Protein AF-A0AAD5XJ90-F1 (afdb_monomer)

InterPro domains:
  IPR027417 P-loop containing nucleoside triphosphate hydrolase [G3DSA:3.40.50.300] (283-322)

pLDDT: mean 71.37, std 21.72, range [28.42, 98.56]

Solvent-accessible surface area (backbone atoms only — not comparable to full-atom values): 21546 Å² total; per-residue (Å²): 134,90,78,70,62,82,72,56,65,51,69,42,54,15,73,78,34,73,75,35,56,36,47,68,50,74,92,44,50,52,51,60,57,91,42,40,44,46,95,57,35,39,89,88,40,81,75,21,38,39,21,50,46,72,76,46,74,65,41,49,54,31,47,75,68,74,39,89,56,82,65,41,25,78,32,25,62,34,71,57,61,73,78,52,89,68,83,79,78,79,90,78,78,90,72,82,68,66,71,68,49,52,40,68,60,80,67,55,88,63,73,41,70,51,58,88,64,39,51,29,60,80,80,57,96,66,71,48,70,44,54,65,60,54,51,50,54,51,52,52,52,53,51,50,51,53,52,52,51,55,52,52,54,54,54,55,53,54,56,53,57,60,56,62,66,74,74,64,82,90,76,90,77,96,73,70,78,70,65,62,65,69,59,70,76,77,70,80,76,76,83,82,80,81,80,82,79,76,88,76,80,81,81,82,83,81,88,78,91,76,92,79,83,88,84,89,77,88,80,88,81,84,86,85,81,93,76,89,79,89,82,78,84,87,79,88,74,88,84,80,91,82,85,82,84,86,77,94,74,88,90,78,57,73,75,62,50,55,58,54,51,50,51,51,51,52,49,51,51,49,61,75,50,73,75,56,91,81,78,73,66,65,49,76,43,75,62,38,61,41,69,47,96,87,68,49,68,63,38,70,68,43,64,53,72,49,55,54,101,55,93,81,84,83,84,75,64,94,88,65,60,83,120

Foldseek 3Di:
DDDPCVVQFDQQQFQQDSRWTWAADPPQPLDDDQQWDFPQRDPVDNNLGQTHTDDDPVCVVCVVVVHADDGRGNRHTGGDDQLPVDPDDPDDDDPPPDQWFWDDAGRHPDTDGDPPQWTDGRNDNDIRHCPVVVVVVVVVVVVVVVVVVVVVVVVVVVVVVVVVVVPDDDDDDPDPPVVVVVVVVPPPDDDDDDDPDDPDDDDDDDDDDDDDDDDDDDDDDDDDDDDDDDDDDDDDDDDDDDDDDDDDDDDDCPVVVVVVVVVVVVVVVCVVVVNPPDDWDKDWDAQDWDADPVRDILDGGDGDIDGGPDDDDDDDDPSSPSD

Sequence (323 aa):
MSYDYSQILVAGNCYVSSYAIGIPIPDYGYDCALNFYCPNSTSSVVKSLPQLCSPTADCVADRLKSQLCSPQGPYEPELFDLSSTSYARLDFTVQTANPNTYESPTGRNAPISCPALSTCPAQTEVPVNFGGIVICAIVDVILAIIYIATRRLSAARRTEVNNLQLSSPSSTIPIISTILKTVSSAFKRKPIGVDVGDCETGKSNTKGGGTIEALQKSRNPSILPESVLGLTNLKLRKSSTFAVQGNNNKDMAERVNSETQLAGFMSGFRTALDGKEDVFVNFLFEDLGLQLKDGKHILKGVNGEIKSKKLTAIMGPSGCGSM

Organism: NCBI:txid109957

Secondary structure (DSSP, 8-state):
----GGGT--BT-STT-TT-B-EE-GGGTTSPPTTEE-TT--TT-GGGS-EEPPPPHHHHHHHHTTPPPPPSSTTSPEE--TTSS-----SS------TTSEE--TT-SSPEEPPTTEE--TT-SS-EE-HHHHHHHHHHHHHHHHHHHHHHHHHHHHHHHHHHTS---------GGGTHHHHTTS--PPP--------------------------------------------PPP----PPPP----SS-HHHHHHHHHHHHHHHHHHHTTT-S-----EEEEEEEEE-TTS-EEEEEEEEEE-TT--------TTSS--

Radius of gyration: 37.52 Å; Cα contacts (8 Å, |Δi|>4): 258; chains: 1; bounding box: 80×75×110 Å

Structure (mmCIF, N/CA/C/O backbone):
data_AF-A0AAD5XJ90-F1
#
_entry.id   AF-A0AAD5XJ90-F1
#
loop_
_atom_site.group_PDB
_atom_site.id
_atom_site.type_symbol
_atom_site.label_atom_id
_atom_site.label_alt_id
_atom_site.label_comp_id
_atom_site.label_asym_id
_atom_site.label_entity_id
_atom_site.label_seq_id
_atom_site.pdbx_PDB_ins_code
_atom_site.Cartn_x
_atom_site.Cartn_y
_atom_site.Cartn_z
_atom_site.occupancy
_atom_site.B_iso_or_equiv
_atom_site.auth_seq_id
_atom_site.auth_comp_id
_atom_site.auth_asym_id
_atom_site.auth_atom_id
_atom_site.pdbx_PDB_model_num
ATOM 1 N N . MET A 1 1 ? 6.807 16.776 -31.799 1.00 54.38 1 MET A N 1
ATOM 2 C CA . MET A 1 1 ? 8.196 16.553 -32.250 1.00 54.38 1 MET A CA 1
ATOM 3 C C . MET A 1 1 ? 8.302 15.086 -32.630 1.00 54.38 1 MET A C 1
ATOM 5 O O . MET A 1 1 ? 7.859 14.262 -31.844 1.00 54.38 1 MET A O 1
ATOM 9 N N . SER A 1 2 ? 8.747 14.761 -33.846 1.00 61.31 2 SER A N 1
ATOM 10 C CA . SER A 1 2 ? 8.957 13.365 -34.257 1.00 61.31 2 SER A CA 1
ATOM 11 C C . SER A 1 2 ? 10.349 12.954 -33.796 1.00 61.31 2 SER A C 1
ATOM 13 O O . SER A 1 2 ? 11.323 13.566 -34.227 1.00 61.31 2 SER A O 1
ATOM 15 N N . TYR A 1 3 ? 10.443 11.978 -32.898 1.00 63.94 3 TYR A N 1
ATOM 16 C CA . TYR A 1 3 ? 11.722 11.471 -32.407 1.00 63.94 3 TYR A CA 1
ATOM 17 C C . TYR A 1 3 ? 12.264 10.416 -33.378 1.00 63.94 3 TYR A C 1
ATOM 19 O O . TYR A 1 3 ? 11.519 9.551 -33.837 1.00 63.94 3 TYR A O 1
ATOM 27 N N . ASP A 1 4 ? 13.554 10.487 -33.705 1.00 71.44 4 ASP A N 1
ATOM 28 C CA . ASP A 1 4 ? 14.241 9.435 -34.455 1.00 71.44 4 ASP A CA 1
ATOM 29 C C . ASP A 1 4 ? 14.651 8.313 -33.492 1.00 71.44 4 ASP A C 1
ATOM 31 O O . ASP A 1 4 ? 15.687 8.371 -32.827 1.00 71.44 4 ASP A O 1
ATOM 35 N N . TYR A 1 5 ? 13.800 7.290 -33.394 1.00 66.62 5 TYR A N 1
ATOM 36 C CA . TYR A 1 5 ? 13.988 6.158 -32.483 1.00 66.62 5 TYR A CA 1
ATOM 37 C C . TYR A 1 5 ? 15.258 5.342 -32.764 1.00 66.62 5 TYR A C 1
ATOM 39 O O . TYR A 1 5 ? 15.732 4.633 -31.875 1.00 66.62 5 TYR A O 1
ATOM 47 N N . SER A 1 6 ? 15.848 5.463 -33.959 1.00 65.12 6 SER A N 1
ATOM 48 C CA . SER A 1 6 ? 17.078 4.743 -34.307 1.00 65.12 6 SER A CA 1
ATOM 49 C C . SER A 1 6 ? 18.304 5.231 -33.525 1.00 65.12 6 SER A C 1
ATOM 51 O O . SER A 1 6 ? 19.237 4.464 -33.301 1.00 65.12 6 SER A O 1
ATOM 53 N N . GLN A 1 7 ? 18.281 6.476 -33.038 1.00 61.03 7 GLN A N 1
ATOM 54 C CA . GLN A 1 7 ? 19.355 7.047 -32.217 1.00 61.03 7 GLN A CA 1
ATOM 55 C C . GLN A 1 7 ? 19.186 6.773 -30.715 1.00 61.03 7 GLN A C 1
ATOM 57 O O . GLN A 1 7 ? 20.118 7.006 -29.941 1.00 61.03 7 GLN A O 1
ATOM 62 N N . ILE A 1 8 ? 18.006 6.294 -30.305 1.00 59.62 8 ILE A N 1
ATOM 63 C CA . ILE A 1 8 ? 17.615 6.106 -28.900 1.00 59.62 8 ILE A CA 1
ATOM 64 C C . ILE A 1 8 ? 17.880 4.662 -28.445 1.00 59.62 8 ILE A C 1
ATOM 66 O O . ILE A 1 8 ? 18.255 4.435 -27.298 1.00 59.62 8 ILE A O 1
ATOM 70 N N . LEU A 1 9 ? 17.772 3.685 -29.350 1.00 61.44 9 LEU A N 1
ATOM 71 C CA . LEU A 1 9 ? 18.059 2.273 -29.072 1.00 61.44 9 LEU A CA 1
ATOM 72 C C . LEU A 1 9 ? 19.571 1.997 -29.119 1.00 61.44 9 LEU A C 1
ATOM 74 O O . LEU A 1 9 ? 20.082 1.356 -30.037 1.00 61.44 9 LEU A O 1
ATOM 78 N N . VAL A 1 10 ? 20.307 2.502 -28.129 1.00 64.81 10 VAL A N 1
ATOM 79 C CA . VAL A 1 10 ? 21.737 2.210 -27.974 1.00 64.81 10 VAL A CA 1
ATOM 80 C C . VAL A 1 10 ? 21.895 0.957 -27.112 1.00 64.81 10 VAL A C 1
ATOM 82 O O . VAL A 1 10 ? 21.515 0.938 -25.942 1.00 64.81 10 VAL A O 1
ATOM 85 N N . ALA A 1 11 ? 22.452 -0.105 -27.695 1.00 66.12 11 ALA A N 1
ATOM 86 C CA . ALA A 1 11 ? 22.817 -1.306 -26.950 1.00 66.12 11 ALA A CA 1
ATOM 87 C C . ALA A 1 11 ? 23.881 -0.985 -25.882 1.00 66.12 11 ALA A C 1
ATOM 89 O O . ALA A 1 11 ? 24.818 -0.235 -26.155 1.00 66.12 11 ALA A O 1
ATOM 90 N N . GLY A 1 12 ? 23.741 -1.568 -24.686 1.00 73.50 12 GLY A N 1
ATOM 91 C CA . GLY A 1 12 ? 24.746 -1.477 -23.618 1.00 73.50 12 GLY A CA 1
ATOM 92 C C . GLY A 1 12 ? 24.487 -0.420 -22.544 1.00 73.50 12 GLY A C 1
ATOM 93 O O . GLY A 1 12 ? 25.347 -0.195 -21.698 1.00 73.50 12 GLY A O 1
ATOM 94 N N . ASN A 1 13 ? 23.306 0.198 -22.525 1.00 83.50 13 ASN A N 1
ATOM 95 C CA . ASN A 1 13 ? 22.941 1.174 -21.495 1.00 83.50 13 ASN A CA 1
ATOM 96 C C . ASN A 1 13 ? 22.325 0.541 -20.231 1.00 83.50 13 ASN A C 1
ATOM 98 O O . ASN A 1 13 ? 21.825 1.272 -19.385 1.00 83.50 13 ASN A O 1
ATOM 102 N N . CYS A 1 14 ? 22.321 -0.784 -20.085 1.00 90.88 14 CYS A N 1
ATOM 103 C CA . CYS A 1 14 ? 21.832 -1.468 -18.886 1.00 90.88 14 CYS A CA 1
ATOM 104 C C . CYS A 1 14 ? 22.953 -2.313 -18.270 1.00 90.88 14 CYS A C 1
ATOM 106 O O . CYS A 1 14 ? 23.697 -2.981 -18.982 1.00 90.88 14 CYS A O 1
ATOM 108 N N . TYR A 1 15 ? 23.059 -2.321 -16.943 1.00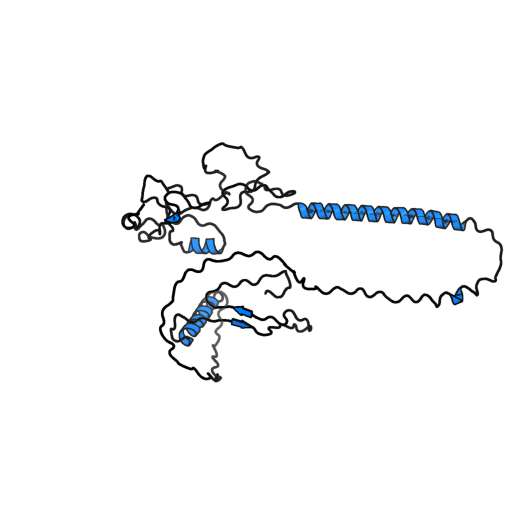 90.50 15 TYR A N 1
ATOM 109 C CA . TYR A 1 15 ? 24.123 -3.006 -16.203 1.00 90.50 15 TYR A CA 1
ATOM 110 C C . TYR A 1 15 ? 24.000 -4.534 -16.228 1.00 90.50 15 TYR A C 1
ATOM 112 O O . TYR A 1 15 ? 24.992 -5.228 -16.028 1.00 90.50 15 TYR A O 1
ATOM 120 N N . VAL A 1 16 ? 22.805 -5.068 -16.501 1.00 88.50 16 VAL A N 1
ATOM 121 C CA . VAL A 1 16 ? 22.535 -6.519 -16.481 1.00 88.50 16 VAL A CA 1
ATOM 122 C C . VAL A 1 16 ? 23.337 -7.273 -17.543 1.00 88.50 16 VAL A C 1
ATOM 124 O O . VAL A 1 16 ? 23.760 -8.405 -17.327 1.00 88.50 16 VAL A O 1
ATOM 127 N N . SER A 1 17 ? 23.539 -6.660 -18.710 1.00 87.38 17 SER A N 1
ATOM 128 C CA . SER A 1 17 ? 24.312 -7.240 -19.805 1.00 87.38 17 SER A CA 1
ATOM 129 C C . SER A 1 17 ? 24.734 -6.151 -20.781 1.00 87.38 17 SER A C 1
ATOM 131 O O . SER A 1 17 ? 23.953 -5.253 -21.083 1.00 87.38 17 SER A O 1
ATOM 133 N N . SER A 1 18 ? 25.920 -6.287 -21.376 1.00 80.69 18 SER A N 1
ATOM 134 C CA . SER A 1 18 ? 26.401 -5.396 -22.443 1.00 80.69 18 SER A CA 1
ATOM 135 C C . SER A 1 18 ? 25.493 -5.364 -23.680 1.00 80.69 18 SER A C 1
ATOM 137 O O . SER A 1 18 ? 25.601 -4.449 -24.490 1.00 80.69 18 SER A O 1
ATOM 139 N N . TYR A 1 19 ? 24.597 -6.344 -23.831 1.00 85.44 19 TYR A N 1
ATOM 140 C CA . TYR A 1 19 ? 23.627 -6.417 -24.929 1.00 85.44 19 TYR A CA 1
ATOM 141 C C . TYR A 1 19 ? 22.202 -6.057 -24.507 1.00 85.44 19 TYR A C 1
ATOM 143 O O . TYR A 1 19 ? 21.306 -6.034 -25.349 1.00 85.44 19 TYR A O 1
ATOM 151 N N . ALA A 1 20 ? 21.969 -5.791 -23.220 1.00 86.44 20 ALA A N 1
ATOM 152 C CA . ALA A 1 20 ? 20.663 -5.353 -22.767 1.00 86.44 20 ALA A CA 1
ATOM 153 C C . ALA A 1 20 ? 20.388 -3.938 -23.299 1.00 86.44 20 ALA A C 1
ATOM 155 O O . ALA A 1 20 ? 21.232 -3.039 -23.224 1.00 86.44 20 ALA A O 1
ATOM 156 N N . ILE A 1 21 ? 19.198 -3.769 -23.872 1.00 88.50 21 ILE A N 1
ATOM 157 C CA . ILE A 1 21 ? 18.724 -2.509 -24.440 1.00 88.50 21 ILE A CA 1
ATOM 158 C C . ILE A 1 21 ? 17.703 -1.933 -23.462 1.00 88.50 21 ILE A C 1
ATOM 160 O O . ILE A 1 21 ? 16.751 -2.618 -23.085 1.00 88.50 21 ILE A O 1
ATOM 164 N N . GLY A 1 22 ? 17.919 -0.687 -23.043 1.00 88.50 22 GLY A N 1
ATOM 165 C CA . GLY A 1 22 ? 16.941 0.057 -22.259 1.00 88.50 22 GLY A CA 1
ATOM 166 C C . GLY A 1 22 ? 15.766 0.471 -23.140 1.00 88.50 22 GLY A C 1
ATOM 167 O O . GLY A 1 22 ? 15.958 0.921 -24.270 1.00 88.50 22 GLY A O 1
ATOM 168 N N . ILE A 1 23 ? 14.546 0.316 -22.635 1.00 90.12 23 ILE A N 1
ATOM 169 C CA . ILE A 1 23 ? 13.336 0.756 -23.332 1.00 90.12 23 ILE A CA 1
ATOM 170 C C . ILE A 1 23 ? 13.074 2.209 -22.921 1.00 90.12 23 ILE A C 1
ATOM 172 O O . ILE A 1 23 ? 12.777 2.437 -21.748 1.00 90.12 23 ILE A O 1
ATOM 176 N N . PRO A 1 24 ? 13.185 3.200 -23.823 1.00 88.31 24 PRO A N 1
ATOM 177 C CA . PRO A 1 24 ? 12.919 4.592 -23.471 1.00 88.31 24 PRO A CA 1
ATOM 178 C C . PRO A 1 24 ? 11.457 4.771 -23.045 1.00 88.31 24 PRO A C 1
ATOM 180 O O . PRO A 1 24 ? 10.567 4.123 -23.596 1.00 88.31 24 PRO A O 1
ATOM 183 N N . ILE A 1 25 ? 11.206 5.673 -22.096 1.00 88.00 25 ILE A N 1
ATOM 184 C CA . ILE A 1 25 ? 9.866 6.038 -21.620 1.00 88.00 25 ILE A CA 1
ATOM 185 C C . ILE A 1 25 ? 9.474 7.361 -22.304 1.00 88.00 25 ILE A C 1
ATOM 187 O O . ILE A 1 25 ? 9.845 8.432 -21.825 1.00 88.00 25 ILE A O 1
ATOM 191 N N . PRO A 1 26 ? 8.768 7.331 -23.451 1.00 78.56 26 PRO A N 1
ATOM 192 C CA . PRO A 1 26 ? 8.590 8.516 -24.293 1.00 78.56 26 PRO A CA 1
ATOM 193 C C . PRO A 1 26 ? 7.627 9.555 -23.704 1.00 78.56 26 PRO A C 1
ATOM 195 O O . PRO A 1 26 ? 7.679 10.718 -24.098 1.00 78.56 26 PRO A O 1
ATOM 198 N N . ASP A 1 27 ? 6.758 9.151 -22.776 1.00 81.00 27 ASP A N 1
ATOM 199 C CA . ASP A 1 27 ? 5.616 9.960 -22.332 1.00 81.00 27 ASP A CA 1
ATOM 200 C C . ASP A 1 27 ? 6.014 11.218 -21.544 1.00 81.00 27 ASP A C 1
ATOM 202 O O . ASP A 1 27 ? 5.240 12.172 -21.486 1.00 81.00 27 ASP A O 1
ATOM 206 N N . TYR A 1 28 ? 7.223 11.247 -20.977 1.00 75.88 28 TYR A N 1
ATOM 207 C CA . TYR A 1 28 ? 7.693 12.335 -20.110 1.00 75.88 28 TYR A CA 1
ATOM 208 C C . TYR A 1 28 ? 8.796 13.195 -20.746 1.00 75.88 28 TYR A C 1
ATOM 210 O O . TYR A 1 28 ? 9.258 14.166 -20.151 1.00 75.88 28 TYR A O 1
ATOM 218 N N . GLY A 1 29 ? 9.207 12.889 -21.982 1.00 83.75 29 GLY A N 1
ATOM 219 C CA . GLY A 1 29 ? 10.328 13.578 -22.618 1.00 83.75 29 GLY A CA 1
ATOM 220 C C . GLY A 1 29 ? 11.612 13.444 -21.791 1.00 83.75 29 GLY A C 1
ATOM 221 O O . GLY A 1 29 ? 11.998 12.338 -21.427 1.00 83.75 29 GLY A O 1
ATOM 222 N N . TYR A 1 30 ? 12.282 14.566 -21.517 1.00 80.38 30 TYR A N 1
ATOM 223 C CA . TYR A 1 30 ? 13.490 14.604 -20.676 1.00 80.38 30 TYR A CA 1
ATOM 224 C C . TYR A 1 30 ? 13.189 14.767 -19.184 1.00 80.38 30 TYR A C 1
ATOM 226 O O . TYR A 1 30 ? 14.102 14.640 -18.365 1.00 80.38 30 TYR A O 1
ATOM 234 N N . ASP A 1 31 ? 11.932 15.042 -18.840 1.00 83.81 31 ASP A N 1
ATOM 235 C CA . ASP A 1 31 ? 11.498 15.142 -17.459 1.00 83.81 31 ASP A CA 1
ATOM 236 C C . ASP A 1 31 ? 11.241 13.736 -16.910 1.00 83.81 31 ASP A C 1
ATOM 238 O O . ASP A 1 31 ? 10.840 12.813 -17.624 1.00 83.81 31 ASP A O 1
ATOM 242 N N . CYS A 1 32 ? 11.486 13.548 -15.619 1.00 84.50 32 CYS A N 1
ATOM 243 C CA . CYS A 1 32 ? 11.144 12.295 -14.965 1.00 84.50 32 CYS A CA 1
ATOM 244 C C . CYS A 1 32 ? 9.638 12.177 -14.786 1.00 84.50 32 CYS A C 1
ATOM 246 O O . CYS A 1 32 ? 8.939 13.162 -14.531 1.00 84.50 32 CYS A O 1
ATOM 248 N N . ALA A 1 33 ? 9.151 10.938 -14.829 1.00 85.69 33 ALA A N 1
ATOM 249 C CA . ALA A 1 33 ? 7.815 10.634 -14.353 1.00 85.69 33 ALA A CA 1
ATOM 250 C C . ALA A 1 33 ? 7.629 11.164 -12.922 1.00 85.69 33 ALA A C 1
ATOM 252 O O . ALA A 1 33 ? 8.560 11.170 -12.110 1.00 85.69 33 ALA A O 1
ATOM 253 N N . LEU A 1 34 ? 6.409 11.599 -12.607 1.00 78.31 34 LEU A N 1
ATOM 254 C CA . LEU A 1 34 ? 6.088 12.116 -11.283 1.00 78.31 34 LEU A CA 1
ATOM 255 C C . LEU A 1 34 ? 6.479 11.086 -10.211 1.00 78.31 34 LEU A C 1
ATOM 257 O O . LEU A 1 34 ? 6.077 9.926 -10.294 1.00 78.31 34 LEU A O 1
ATOM 261 N N . ASN A 1 35 ? 7.223 11.539 -9.198 1.00 79.62 35 ASN A N 1
ATOM 262 C CA . ASN A 1 35 ? 7.755 10.742 -8.082 1.00 79.62 35 ASN A CA 1
ATOM 263 C C . ASN A 1 35 ? 8.959 9.838 -8.392 1.00 79.62 35 ASN A C 1
ATOM 265 O O . ASN A 1 35 ? 9.355 9.045 -7.537 1.00 79.62 35 ASN A O 1
ATOM 269 N N . PHE A 1 36 ? 9.563 9.986 -9.566 1.00 85.69 36 PHE A N 1
ATOM 270 C CA . PHE A 1 36 ? 10.841 9.369 -9.885 1.00 85.69 36 PHE A CA 1
ATOM 271 C C . PHE A 1 36 ? 11.951 10.415 -9.951 1.00 85.69 36 PHE A C 1
ATOM 273 O O . PHE A 1 36 ? 11.724 11.575 -10.300 1.00 85.69 36 PHE A O 1
ATOM 280 N N . TYR A 1 37 ? 13.162 9.980 -9.630 1.00 86.69 37 TYR A N 1
ATOM 281 C CA . TYR A 1 37 ? 14.387 10.752 -9.721 1.00 86.69 37 TYR A CA 1
ATOM 282 C C . TYR A 1 37 ? 15.255 10.190 -10.850 1.00 86.69 37 TYR A C 1
ATOM 284 O O . TYR A 1 37 ? 15.577 9.006 -10.856 1.00 86.69 37 TYR A O 1
ATOM 292 N N . CYS A 1 38 ? 15.642 11.025 -11.814 1.00 90.81 38 CYS A N 1
ATOM 293 C CA . CYS A 1 38 ? 16.552 10.636 -12.896 1.00 90.81 38 CYS A CA 1
ATOM 294 C C . CYS A 1 38 ? 17.748 11.593 -12.875 1.00 90.81 38 CYS A C 1
ATOM 296 O O . CYS A 1 38 ? 17.701 12.650 -13.507 1.00 90.81 38 CYS A O 1
ATOM 298 N N . PRO A 1 39 ? 18.830 11.250 -12.156 1.00 86.62 39 PRO A N 1
ATOM 299 C CA . PRO A 1 39 ? 19.963 12.156 -11.966 1.00 86.62 39 PRO A CA 1
ATOM 300 C C . PRO A 1 39 ? 20.682 12.498 -13.275 1.00 86.62 39 PRO A C 1
ATOM 302 O O . PRO A 1 39 ? 21.296 13.554 -13.391 1.00 86.62 39 PRO A O 1
ATOM 305 N N . ASN A 1 40 ? 20.610 11.599 -14.258 1.00 89.94 40 ASN A N 1
ATOM 306 C CA . ASN A 1 40 ? 21.391 11.690 -15.486 1.00 89.94 40 ASN A CA 1
ATOM 307 C C . ASN A 1 40 ? 20.568 12.103 -16.716 1.00 89.94 40 ASN A C 1
ATOM 309 O O . ASN A 1 40 ? 21.142 12.186 -17.799 1.00 89.94 40 ASN A O 1
ATOM 313 N N . SER A 1 41 ? 19.259 12.359 -16.579 1.00 87.69 41 SER A N 1
ATOM 314 C CA . SER A 1 41 ? 18.417 12.810 -17.698 1.00 87.69 41 SER A CA 1
ATOM 315 C C . SER A 1 41 ? 18.584 14.310 -17.918 1.00 87.69 41 SER A C 1
ATOM 317 O O . SER A 1 41 ? 18.330 15.111 -17.021 1.00 87.69 41 SER A O 1
ATOM 319 N N . THR A 1 42 ? 19.027 14.710 -19.110 1.00 86.88 42 THR A N 1
ATOM 320 C CA . THR A 1 42 ? 19.223 16.119 -19.474 1.00 86.88 42 THR A CA 1
ATOM 321 C C . THR A 1 42 ? 18.656 16.406 -20.859 1.00 86.88 42 THR A C 1
ATOM 323 O O . THR A 1 42 ? 18.862 15.648 -21.806 1.00 86.88 42 THR A O 1
ATOM 326 N N . SER A 1 43 ? 17.996 17.554 -21.021 1.00 84.81 43 SER A N 1
ATOM 327 C CA . SER A 1 43 ? 17.430 17.981 -22.311 1.00 84.81 43 SER A CA 1
ATOM 328 C C . SER A 1 43 ? 18.472 18.238 -23.406 1.00 84.81 43 SER A C 1
ATOM 330 O O . SER A 1 43 ? 18.124 18.318 -24.583 1.00 84.81 43 SER A O 1
ATOM 332 N N . SER A 1 44 ? 19.751 18.343 -23.039 1.00 85.25 44 SER A N 1
ATOM 333 C CA . SER A 1 44 ? 20.872 18.544 -23.957 1.00 85.25 44 SER A CA 1
ATOM 334 C C . SER A 1 44 ? 21.382 17.252 -24.604 1.00 85.25 44 SER A C 1
ATOM 336 O O . SER A 1 44 ? 22.030 17.322 -25.649 1.00 85.25 44 SER A O 1
ATOM 338 N N . VAL A 1 45 ? 21.099 16.077 -24.027 1.00 84.31 45 VAL A N 1
ATOM 339 C CA . VAL A 1 45 ? 21.614 14.787 -24.508 1.00 84.31 45 VAL A CA 1
ATOM 340 C C . VAL A 1 45 ? 20.452 13.857 -24.843 1.00 84.31 45 VAL A C 1
ATOM 342 O O . VAL A 1 45 ? 19.854 13.255 -23.958 1.00 84.31 45 VAL A O 1
ATOM 345 N N . VAL A 1 46 ? 20.177 13.656 -26.137 1.00 78.94 46 VAL A N 1
ATOM 346 C CA . VAL A 1 46 ? 19.091 12.770 -26.622 1.00 78.94 46 VAL A CA 1
ATOM 347 C C . VAL A 1 46 ? 19.202 11.351 -26.048 1.00 78.94 46 VAL A C 1
ATOM 349 O O . VAL A 1 46 ? 18.201 10.725 -25.731 1.00 78.94 46 VAL A O 1
ATOM 352 N N . LYS A 1 47 ? 20.428 10.855 -25.841 1.00 81.38 47 LYS A N 1
ATOM 353 C CA . LYS A 1 47 ? 20.691 9.521 -25.270 1.00 81.38 47 LYS A CA 1
ATOM 354 C C . LYS A 1 47 ? 20.407 9.402 -23.769 1.00 81.38 47 LYS A C 1
ATOM 356 O O . LYS A 1 47 ? 20.510 8.304 -23.242 1.00 81.38 47 LYS A O 1
ATOM 361 N N . SER A 1 48 ? 20.090 10.507 -23.097 1.00 87.25 48 SER A N 1
ATOM 362 C CA . SER A 1 48 ? 19.830 10.534 -21.655 1.00 87.25 48 SER A CA 1
ATOM 363 C C . SER A 1 48 ? 18.353 10.417 -21.280 1.00 87.25 48 SER A C 1
ATOM 365 O O . SER A 1 48 ? 18.008 10.575 -20.114 1.00 87.25 48 SER A O 1
ATOM 367 N N . LEU A 1 49 ? 17.487 10.132 -22.259 1.00 89.12 49 LEU A N 1
ATOM 368 C CA . LEU A 1 49 ? 16.070 9.871 -22.019 1.00 89.12 49 LEU A CA 1
ATOM 369 C C . LEU A 1 49 ? 15.896 8.784 -20.942 1.00 89.12 49 LEU A C 1
ATOM 371 O O . LEU A 1 49 ? 16.593 7.764 -21.003 1.00 89.12 49 LEU A O 1
ATOM 375 N N . PRO A 1 50 ? 14.954 8.961 -19.997 1.00 91.38 50 PRO A N 1
ATOM 376 C CA . PRO A 1 50 ? 14.636 7.937 -19.016 1.00 91.38 50 PRO A CA 1
ATOM 377 C C . PRO A 1 50 ? 14.314 6.609 -19.704 1.00 91.38 50 PRO A C 1
ATOM 379 O O . PRO A 1 50 ? 13.496 6.556 -20.628 1.00 91.38 50 PRO A O 1
ATOM 382 N N . GLN A 1 51 ? 14.960 5.533 -19.264 1.00 92.00 51 GLN A N 1
ATOM 383 C CA . GLN A 1 51 ? 14.832 4.211 -19.877 1.00 92.00 51 GLN A CA 1
ATOM 384 C C . GLN A 1 51 ? 14.549 3.146 -18.818 1.00 92.00 51 GLN A C 1
ATOM 386 O O . GLN A 1 51 ? 15.045 3.221 -17.701 1.00 92.00 51 GLN A O 1
ATOM 391 N N . LEU A 1 52 ? 13.792 2.118 -19.180 1.00 92.31 52 LEU A N 1
ATOM 392 C CA . LEU A 1 52 ? 13.555 0.952 -18.340 1.00 92.31 52 LEU A CA 1
ATOM 393 C C . LEU A 1 52 ? 14.494 -0.182 -18.754 1.00 92.31 52 LEU A C 1
ATOM 395 O O . LEU A 1 52 ? 14.492 -0.606 -19.913 1.00 92.31 52 LEU A O 1
ATOM 399 N N . CYS A 1 53 ? 15.276 -0.690 -17.808 1.00 93.88 53 CYS A N 1
ATOM 400 C CA . CYS A 1 53 ? 16.151 -1.835 -18.020 1.00 93.88 53 CYS A CA 1
ATOM 401 C C . CYS A 1 53 ? 15.477 -3.135 -17.555 1.00 93.88 53 CYS A C 1
ATOM 403 O O . CYS A 1 53 ? 14.614 -3.141 -16.676 1.00 93.88 53 CYS A O 1
ATOM 405 N N . SER A 1 54 ? 15.858 -4.266 -18.159 1.00 93.94 54 SER A N 1
ATOM 406 C CA . SER A 1 54 ? 15.405 -5.578 -17.674 1.00 93.94 54 SER A CA 1
ATOM 407 C C . SER A 1 54 ? 15.967 -5.819 -16.269 1.00 93.94 54 SER A C 1
ATOM 409 O O . SER A 1 54 ? 17.163 -5.607 -16.080 1.00 93.94 54 SER A O 1
ATOM 411 N N . PRO A 1 55 ? 15.157 -6.247 -15.285 1.00 94.25 55 PRO A N 1
ATOM 412 C CA . PRO A 1 55 ? 15.636 -6.426 -13.921 1.00 94.25 55 PRO A CA 1
ATOM 413 C C . PRO A 1 55 ? 16.561 -7.646 -13.805 1.00 94.25 55 PRO A C 1
ATOM 415 O O . PRO A 1 55 ? 16.331 -8.676 -14.441 1.00 94.25 55 PRO A O 1
ATOM 418 N N . THR A 1 56 ? 17.589 -7.552 -12.960 1.00 94.81 56 THR A N 1
ATOM 419 C CA . THR A 1 56 ? 18.372 -8.717 -12.512 1.00 94.81 56 THR A CA 1
ATOM 420 C C . THR A 1 56 ? 17.520 -9.658 -11.661 1.00 94.81 56 THR A C 1
ATOM 422 O O . THR A 1 56 ? 16.540 -9.232 -11.052 1.00 94.81 56 THR A O 1
ATOM 425 N N . ALA A 1 57 ? 17.906 -10.937 -11.581 1.00 94.94 57 ALA A N 1
ATOM 426 C CA . ALA A 1 57 ? 17.221 -11.919 -10.735 1.00 94.94 57 ALA A CA 1
ATOM 427 C C . ALA A 1 57 ? 17.135 -11.462 -9.265 1.00 94.94 57 ALA A C 1
ATOM 429 O O . ALA A 1 57 ? 16.088 -11.619 -8.639 1.00 94.94 57 ALA A O 1
ATOM 430 N N . ASP A 1 58 ? 18.189 -10.818 -8.759 1.00 95.38 58 ASP A N 1
ATOM 431 C CA . ASP A 1 58 ? 18.224 -10.256 -7.406 1.00 95.38 58 ASP A CA 1
ATOM 432 C C . ASP A 1 58 ? 17.242 -9.087 -7.257 1.00 95.38 58 ASP A C 1
ATOM 434 O O . ASP A 1 58 ? 16.413 -9.098 -6.350 1.00 95.38 58 ASP A O 1
ATOM 438 N N . CYS A 1 59 ? 17.226 -8.138 -8.205 1.00 94.75 59 CYS A N 1
ATOM 439 C CA . CYS A 1 59 ? 16.237 -7.056 -8.191 1.00 94.75 59 CYS A CA 1
ATOM 440 C C . CYS A 1 59 ? 14.793 -7.592 -8.266 1.00 94.75 59 CYS A C 1
ATOM 442 O O . CYS A 1 59 ? 13.900 -7.060 -7.606 1.00 94.75 59 CYS A O 1
ATOM 444 N N . VAL A 1 60 ? 14.536 -8.657 -9.037 1.00 95.44 60 VAL A N 1
ATOM 445 C CA . VAL A 1 60 ? 13.218 -9.314 -9.054 1.00 95.44 60 VAL A CA 1
ATOM 446 C C . VAL A 1 60 ? 12.883 -9.892 -7.677 1.00 95.44 60 VAL A C 1
ATOM 448 O O . VAL A 1 60 ? 11.764 -9.704 -7.201 1.00 95.44 60 VAL A O 1
ATOM 451 N N . ALA A 1 61 ? 13.835 -10.556 -7.019 1.00 95.88 61 ALA A N 1
ATOM 452 C CA . ALA A 1 61 ? 13.640 -11.112 -5.684 1.00 95.88 61 ALA A CA 1
ATOM 453 C C . ALA A 1 61 ? 13.370 -10.029 -4.625 1.00 95.88 61 ALA A C 1
ATOM 455 O O . ALA A 1 61 ? 12.505 -10.222 -3.770 1.00 95.88 61 ALA A O 1
ATOM 456 N N . ASP A 1 62 ? 14.049 -8.884 -4.696 1.00 93.62 62 ASP A N 1
ATOM 457 C CA . ASP A 1 62 ? 13.821 -7.758 -3.785 1.00 93.62 62 ASP A CA 1
ATOM 458 C C . ASP A 1 62 ? 12.462 -7.100 -4.036 1.00 93.62 62 ASP A C 1
ATOM 460 O O . ASP A 1 62 ? 11.699 -6.881 -3.094 1.00 93.62 62 ASP A O 1
ATOM 464 N N . ARG A 1 63 ? 12.072 -6.916 -5.305 1.00 90.12 63 ARG A N 1
ATOM 465 C CA . ARG A 1 63 ? 10.727 -6.431 -5.660 1.00 90.12 63 ARG A CA 1
ATOM 466 C C . ARG A 1 63 ? 9.622 -7.367 -5.168 1.00 90.12 63 ARG A C 1
ATOM 468 O O . ARG A 1 63 ? 8.582 -6.888 -4.725 1.00 90.12 63 ARG A O 1
ATOM 475 N N . LEU A 1 64 ? 9.842 -8.685 -5.182 1.00 93.06 64 LEU A N 1
ATOM 476 C CA . LEU A 1 64 ? 8.906 -9.662 -4.604 1.00 93.06 64 LEU A CA 1
ATOM 477 C C . LEU A 1 64 ? 8.772 -9.535 -3.077 1.00 93.06 64 LEU A C 1
ATOM 479 O O . LEU A 1 64 ? 7.748 -9.932 -2.525 1.00 93.06 64 LEU A O 1
ATOM 483 N N . LYS A 1 65 ? 9.772 -8.965 -2.396 1.00 94.38 65 LYS A N 1
ATOM 484 C CA . LYS A 1 65 ? 9.731 -8.632 -0.961 1.00 94.38 65 LYS A CA 1
ATOM 485 C C . LYS A 1 65 ? 9.246 -7.205 -0.691 1.00 94.38 65 LYS A C 1
ATOM 487 O O . LYS A 1 65 ? 9.324 -6.757 0.451 1.00 94.38 65 LYS A O 1
ATOM 492 N N . SER A 1 66 ? 8.790 -6.484 -1.715 1.00 86.94 66 SER A N 1
ATOM 493 C CA . SER A 1 66 ? 8.483 -5.050 -1.640 1.00 86.94 66 SER A CA 1
ATOM 494 C C . SER A 1 66 ? 9.683 -4.182 -1.234 1.00 86.94 66 SER A C 1
ATOM 496 O O . SER A 1 66 ? 9.499 -3.099 -0.686 1.00 86.94 66 SER A O 1
ATOM 498 N N . GLN A 1 67 ? 10.910 -4.642 -1.492 1.00 88.38 67 GLN A N 1
ATOM 499 C CA . GLN A 1 67 ? 12.131 -3.867 -1.289 1.00 88.38 67 GLN A CA 1
ATOM 500 C C . GLN A 1 67 ? 12.541 -3.168 -2.589 1.00 88.38 67 GLN A C 1
ATOM 502 O O . GLN A 1 67 ? 12.361 -3.687 -3.695 1.00 88.38 67 GLN A O 1
ATOM 507 N N . LEU A 1 68 ? 13.085 -1.962 -2.446 1.00 89.06 68 LEU A N 1
ATOM 508 C CA . LEU A 1 68 ? 13.655 -1.201 -3.550 1.00 89.06 68 LEU A CA 1
ATOM 509 C C . LEU A 1 68 ? 14.982 -1.840 -3.972 1.00 89.06 68 LEU A C 1
ATOM 511 O O . LEU A 1 68 ? 15.828 -2.127 -3.129 1.00 89.06 68 LEU A O 1
ATOM 515 N N . CYS A 1 69 ? 15.164 -2.051 -5.274 1.00 92.56 69 CYS A N 1
ATOM 516 C CA . CYS A 1 69 ? 16.432 -2.504 -5.839 1.00 92.56 69 CYS A CA 1
ATOM 517 C C . CYS A 1 69 ? 17.184 -1.309 -6.448 1.00 92.56 69 CYS A C 1
ATOM 519 O O . CYS A 1 69 ? 16.563 -0.323 -6.852 1.00 92.56 69 CYS A O 1
ATOM 521 N N . SER A 1 70 ? 18.511 -1.399 -6.543 1.00 92.75 70 SER A N 1
ATOM 522 C CA . SER A 1 70 ? 19.319 -0.387 -7.232 1.00 92.75 70 SER A CA 1
ATOM 523 C C . SER A 1 70 ? 18.934 -0.277 -8.717 1.00 92.75 70 SER A C 1
ATOM 525 O O . SER A 1 70 ? 18.524 -1.281 -9.315 1.00 92.75 70 SER A O 1
ATOM 527 N N . PRO A 1 71 ? 19.080 0.902 -9.343 1.00 94.00 71 PRO A N 1
ATOM 528 C CA . PRO A 1 71 ? 18.819 1.073 -10.773 1.00 94.00 71 PRO A CA 1
ATOM 529 C C . PRO A 1 71 ? 19.679 0.113 -11.606 1.00 94.00 71 PRO A C 1
ATOM 531 O O . PRO A 1 71 ? 20.859 -0.105 -11.328 1.00 94.00 71 PRO A O 1
ATOM 534 N N . GLN A 1 72 ? 19.097 -0.463 -12.654 1.00 95.56 72 GLN A N 1
ATOM 535 C CA . GLN A 1 72 ? 19.743 -1.418 -13.557 1.00 95.56 72 GLN A CA 1
ATOM 536 C C . GLN A 1 72 ? 20.331 -0.729 -14.798 1.00 95.56 72 GLN A C 1
ATOM 538 O O . GLN A 1 72 ? 20.775 -1.406 -15.726 1.00 95.56 72 GLN A O 1
ATOM 543 N N . GLY A 1 73 ? 20.383 0.605 -14.816 1.00 94.06 73 GLY A N 1
ATOM 544 C CA . GLY A 1 73 ? 21.078 1.412 -15.816 1.00 94.06 73 GLY A CA 1
ATOM 545 C C . GLY A 1 73 ? 21.292 2.858 -15.342 1.00 94.06 73 GLY A C 1
ATOM 546 O O . GLY A 1 73 ? 20.649 3.293 -14.392 1.00 94.06 73 GLY A O 1
ATOM 547 N N . PRO A 1 74 ? 22.173 3.635 -15.997 1.00 92.12 74 PRO A N 1
ATOM 548 C CA . PRO A 1 74 ? 22.497 5.009 -15.606 1.00 92.12 74 PRO A CA 1
ATOM 549 C C . PRO A 1 74 ? 21.349 5.998 -15.841 1.00 92.12 74 PRO A C 1
ATOM 551 O O . PRO A 1 74 ? 21.317 7.050 -15.209 1.00 92.12 74 PRO A O 1
ATOM 554 N N . TYR A 1 75 ? 20.423 5.675 -16.744 1.00 93.06 75 TYR A N 1
ATOM 555 C CA . TYR A 1 75 ? 19.241 6.488 -17.051 1.00 93.06 75 TYR A CA 1
ATOM 556 C C . TYR A 1 75 ? 17.941 5.821 -16.580 1.00 93.06 75 TYR A C 1
ATOM 558 O O . TYR A 1 75 ? 16.861 6.206 -17.028 1.00 93.06 75 TYR A O 1
ATOM 566 N N . GLU A 1 76 ? 18.026 4.796 -15.723 1.00 93.44 76 GLU A N 1
ATOM 567 C CA . GLU A 1 76 ? 16.826 4.212 -15.126 1.00 93.44 76 GLU A CA 1
ATOM 568 C C . GLU A 1 76 ? 16.311 5.122 -14.007 1.00 93.44 76 GLU A C 1
ATOM 570 O O . GLU A 1 76 ? 17.103 5.536 -13.159 1.00 93.44 76 GLU A O 1
ATOM 575 N N . PRO A 1 77 ? 15.013 5.469 -14.001 1.00 91.56 77 PRO A N 1
ATOM 576 C CA . PRO A 1 77 ? 14.445 6.272 -12.933 1.00 91.56 77 PRO A CA 1
ATOM 577 C C . PRO A 1 77 ? 14.541 5.541 -11.593 1.00 91.56 77 PRO A C 1
ATOM 579 O O . PRO A 1 77 ? 14.099 4.400 -11.455 1.00 91.56 77 PRO A O 1
ATOM 582 N N . GLU A 1 78 ? 15.064 6.228 -10.590 1.00 90.50 78 GLU A N 1
ATOM 583 C CA . GLU A 1 78 ? 15.082 5.757 -9.214 1.00 90.50 78 GLU A CA 1
ATOM 584 C C . GLU A 1 78 ? 13.814 6.229 -8.499 1.00 90.50 78 GLU A C 1
ATOM 586 O O . GLU A 1 78 ? 13.330 7.346 -8.702 1.00 90.50 78 GLU A O 1
ATOM 591 N N . LEU A 1 79 ? 13.250 5.374 -7.650 1.00 84.69 79 LEU A N 1
ATOM 592 C CA . LEU A 1 79 ? 12.244 5.820 -6.693 1.00 84.69 79 LEU A CA 1
ATOM 593 C C . LEU A 1 79 ? 12.960 6.627 -5.609 1.00 84.69 79 LEU A C 1
ATOM 595 O O . LEU A 1 79 ? 14.011 6.213 -5.126 1.00 84.69 79 LEU A O 1
ATOM 599 N N . PHE A 1 80 ? 12.393 7.772 -5.231 1.00 73.81 80 PHE A N 1
ATOM 600 C CA . PHE A 1 80 ? 12.943 8.587 -4.151 1.00 73.81 80 PHE A CA 1
ATOM 601 C C . PHE A 1 80 ? 13.009 7.773 -2.852 1.00 73.81 80 PHE A C 1
ATOM 603 O O . PHE A 1 80 ? 11.977 7.503 -2.234 1.00 73.81 80 PHE A O 1
ATOM 610 N N . ASP A 1 81 ? 14.222 7.409 -2.438 1.00 65.75 81 ASP A N 1
ATOM 611 C CA . ASP A 1 81 ? 14.471 6.822 -1.129 1.00 65.75 81 ASP A CA 1
ATOM 612 C C . ASP A 1 81 ? 14.587 7.942 -0.088 1.00 65.75 81 ASP A C 1
ATOM 614 O O . ASP A 1 81 ? 15.623 8.594 0.078 1.00 65.75 81 ASP A O 1
ATOM 618 N N . LEU A 1 82 ? 13.476 8.167 0.612 1.00 60.03 82 LEU A N 1
ATOM 619 C CA . LEU A 1 82 ? 13.346 9.170 1.666 1.00 60.03 82 LEU A CA 1
ATOM 620 C C . LEU A 1 82 ? 14.136 8.815 2.937 1.00 60.03 82 LEU A C 1
ATOM 622 O O . LEU A 1 82 ? 14.223 9.646 3.844 1.00 60.03 82 LEU A O 1
ATOM 626 N N . SER A 1 83 ? 14.712 7.609 3.024 1.00 60.41 83 SER A N 1
ATOM 627 C CA . SER A 1 83 ? 15.577 7.217 4.142 1.00 60.41 83 SER A CA 1
ATOM 628 C C . SER A 1 83 ? 16.957 7.878 4.064 1.00 60.41 83 SER A C 1
ATOM 630 O O . SER A 1 83 ? 17.584 8.148 5.094 1.00 60.41 83 SER A O 1
ATOM 632 N N . SER A 1 84 ? 17.407 8.224 2.854 1.00 56.09 84 SER A N 1
ATOM 633 C CA . SER A 1 84 ? 18.628 8.993 2.652 1.00 56.09 84 SER A CA 1
ATOM 634 C C . SER A 1 84 ? 18.347 10.475 2.924 1.00 56.09 84 SER A C 1
ATOM 636 O O . SER A 1 84 ? 17.582 11.148 2.242 1.00 56.09 84 SER A O 1
ATOM 638 N N . THR A 1 85 ? 18.952 11.008 3.979 1.00 49.12 85 THR A N 1
ATOM 639 C CA . THR A 1 85 ? 18.736 12.356 4.541 1.00 49.12 85 THR A CA 1
ATOM 640 C C . THR A 1 85 ? 19.080 13.531 3.613 1.00 49.12 85 THR A C 1
ATOM 642 O O . THR A 1 85 ? 19.040 14.691 4.031 1.00 49.12 85 THR A O 1
ATOM 645 N N . SER A 1 86 ? 19.401 13.273 2.349 1.00 50.50 86 SER A N 1
ATOM 646 C CA . SER A 1 86 ? 19.636 14.284 1.329 1.00 50.50 86 SER A CA 1
ATOM 647 C C . SER A 1 86 ? 18.361 14.530 0.530 1.00 50.50 86 SER A C 1
ATOM 649 O O . SER A 1 86 ? 18.102 13.872 -0.473 1.00 50.50 86 SER A O 1
ATOM 651 N N . TYR A 1 87 ? 17.584 15.524 0.958 1.00 48.16 87 TYR A N 1
ATOM 652 C CA . TYR A 1 87 ? 16.521 16.136 0.162 1.00 48.16 87 TYR A CA 1
ATOM 653 C C . TYR A 1 87 ? 17.098 16.619 -1.179 1.00 48.16 87 TYR A C 1
ATOM 655 O O . TYR A 1 87 ? 17.667 17.711 -1.270 1.00 48.16 87 TYR A O 1
ATOM 663 N N . ALA A 1 88 ? 16.995 15.798 -2.224 1.00 45.75 88 ALA A N 1
ATOM 664 C CA . ALA A 1 88 ? 17.352 16.203 -3.572 1.00 45.75 88 ALA A CA 1
ATOM 665 C C . ALA A 1 88 ? 16.272 17.160 -4.098 1.00 45.75 88 ALA A C 1
ATOM 667 O O . ALA A 1 88 ? 15.120 16.797 -4.329 1.00 45.75 88 ALA A O 1
ATOM 668 N N . ARG A 1 89 ? 16.699 18.421 -4.194 1.00 49.62 89 ARG A N 1
ATOM 669 C CA . ARG A 1 89 ? 16.022 19.607 -4.719 1.00 49.62 89 ARG A CA 1
ATOM 670 C C . ARG A 1 89 ? 15.223 19.338 -5.996 1.00 49.62 89 ARG A C 1
ATOM 672 O O . ARG A 1 89 ? 15.796 19.012 -7.028 1.00 49.62 89 ARG A O 1
ATOM 679 N N . LEU A 1 90 ? 13.939 19.672 -5.953 1.00 51.12 90 LEU A N 1
ATOM 680 C CA . LEU A 1 90 ? 13.305 20.422 -7.035 1.00 51.12 90 LEU A CA 1
ATOM 681 C C . LEU A 1 90 ? 13.278 21.876 -6.547 1.00 51.12 90 LEU A C 1
ATOM 683 O O . LEU A 1 90 ? 12.634 22.182 -5.545 1.00 51.12 90 LEU A O 1
ATOM 687 N N . ASP A 1 91 ? 14.095 22.736 -7.148 1.00 41.91 91 ASP A N 1
ATOM 688 C CA . ASP A 1 91 ? 14.310 24.118 -6.713 1.00 41.91 91 ASP A CA 1
ATOM 689 C C . ASP A 1 91 ? 12.993 24.898 -6.505 1.00 41.91 91 ASP A C 1
ATOM 691 O O . ASP A 1 91 ? 12.208 25.064 -7.432 1.00 41.91 91 ASP A O 1
ATOM 695 N N . PHE A 1 92 ? 12.736 25.392 -5.289 1.00 40.66 92 PHE A N 1
ATOM 696 C CA . PHE A 1 92 ? 12.857 26.808 -4.901 1.00 40.66 92 PHE A CA 1
ATOM 697 C C . PHE A 1 92 ? 12.255 27.025 -3.503 1.00 40.66 92 PHE A C 1
ATOM 699 O O . PHE A 1 92 ? 11.107 26.697 -3.221 1.00 40.66 92 PHE A O 1
ATOM 706 N N . THR A 1 93 ? 13.049 27.674 -2.651 1.00 37.00 93 THR A N 1
ATOM 707 C CA . THR A 1 93 ? 12.777 28.090 -1.265 1.00 37.00 93 THR A CA 1
ATOM 708 C C . THR A 1 93 ? 12.739 26.968 -0.229 1.00 37.00 93 THR A C 1
ATOM 710 O O . THR A 1 93 ? 11.768 26.243 -0.048 1.00 37.00 93 THR A O 1
ATOM 713 N N . VAL A 1 94 ? 13.847 26.885 0.507 1.00 43.47 94 VAL A N 1
ATOM 714 C CA . VAL A 1 94 ? 13.974 26.176 1.778 1.00 43.47 94 VAL A CA 1
ATOM 715 C C . VAL A 1 94 ? 12.947 26.762 2.749 1.00 43.47 94 VAL A C 1
ATOM 717 O O . VAL A 1 94 ? 13.230 27.714 3.471 1.00 43.47 94 VAL A O 1
ATOM 720 N N . GLN A 1 95 ? 11.740 26.206 2.770 1.00 40.66 95 GLN A N 1
ATOM 721 C CA . GLN A 1 95 ? 10.989 26.165 4.011 1.00 40.66 95 GLN A CA 1
ATOM 722 C C . GLN A 1 95 ? 11.613 25.047 4.829 1.00 40.66 95 GLN A C 1
ATOM 724 O O . GLN A 1 95 ? 11.467 23.867 4.523 1.00 40.66 95 GLN A O 1
ATOM 729 N N . THR A 1 96 ? 12.362 25.443 5.852 1.00 47.78 96 THR A N 1
ATOM 730 C CA . THR A 1 96 ? 12.699 24.625 7.013 1.00 47.78 96 THR A CA 1
ATOM 731 C C . THR A 1 96 ? 11.391 24.124 7.627 1.00 47.78 96 THR A C 1
ATOM 733 O O . THR A 1 96 ? 10.839 24.722 8.550 1.00 47.78 96 THR A O 1
ATOM 736 N N . ALA A 1 97 ? 10.837 23.060 7.045 1.00 47.94 97 ALA A N 1
ATOM 737 C CA . ALA A 1 97 ? 9.650 22.408 7.552 1.00 47.94 97 ALA A CA 1
ATOM 738 C C . ALA A 1 97 ? 9.997 21.852 8.932 1.00 47.94 97 ALA A C 1
ATOM 740 O O . ALA A 1 97 ? 10.960 21.106 9.110 1.00 47.94 97 ALA A O 1
ATOM 741 N N . ASN A 1 98 ? 9.232 22.301 9.918 1.00 56.09 98 ASN A N 1
ATOM 742 C CA . ASN A 1 98 ? 9.342 21.885 11.302 1.00 56.09 98 ASN A CA 1
ATOM 743 C C . ASN A 1 98 ? 9.294 20.339 11.353 1.00 56.09 98 ASN A C 1
ATOM 745 O O . ASN A 1 98 ? 8.296 19.775 10.887 1.00 56.09 98 ASN A O 1
ATOM 749 N N . PRO A 1 99 ? 10.332 19.650 11.877 1.00 61.66 99 PRO A N 1
ATOM 750 C CA . PRO A 1 99 ? 10.556 18.205 11.700 1.00 61.66 99 PRO A CA 1
ATOM 751 C C . PRO A 1 99 ? 9.464 17.284 12.271 1.00 61.66 99 PRO A C 1
ATOM 753 O O . PRO A 1 99 ? 9.570 16.071 12.149 1.00 61.66 99 PRO A O 1
ATOM 756 N N . ASN A 1 100 ? 8.414 17.841 12.878 1.00 60.84 100 ASN A N 1
ATOM 757 C CA . ASN A 1 100 ? 7.423 17.102 13.656 1.00 60.84 100 ASN A CA 1
ATOM 758 C C . ASN A 1 100 ? 6.010 17.089 13.045 1.00 60.84 100 ASN A C 1
ATOM 760 O O . ASN A 1 100 ? 5.073 16.702 13.738 1.00 60.84 100 ASN A O 1
ATOM 764 N N . THR A 1 101 ? 5.804 17.576 11.814 1.00 63.28 101 THR A N 1
ATOM 765 C CA . THR A 1 101 ? 4.431 17.828 11.306 1.00 63.28 101 THR A CA 1
ATOM 766 C C . THR A 1 101 ? 4.086 17.220 9.953 1.00 63.28 101 THR A C 1
ATOM 768 O O . THR A 1 101 ? 2.913 17.226 9.581 1.00 63.28 101 THR A O 1
ATOM 771 N N . TYR A 1 102 ? 5.060 16.659 9.240 1.00 69.81 102 TYR A N 1
ATOM 772 C CA . TYR A 1 102 ? 4.846 16.178 7.882 1.00 69.81 102 TYR A CA 1
ATOM 773 C C . TYR A 1 102 ? 5.406 14.776 7.678 1.00 69.81 102 TYR A C 1
ATOM 775 O O . TYR A 1 102 ? 6.525 14.478 8.090 1.00 69.81 102 TYR A O 1
ATOM 783 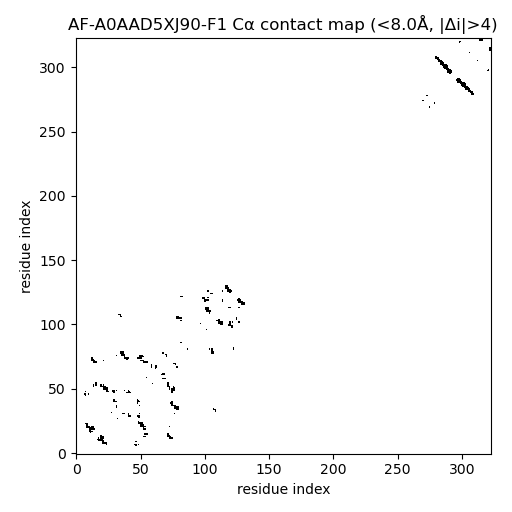N N . GLU A 1 103 ? 4.620 13.948 7.003 1.00 74.06 103 GLU A N 1
ATOM 784 C CA . GLU A 1 103 ? 5.001 12.637 6.501 1.00 74.06 103 GLU A CA 1
ATOM 785 C C . GLU A 1 103 ? 5.155 12.727 4.981 1.00 74.06 103 GLU A C 1
ATOM 787 O O . GLU A 1 103 ? 4.320 13.319 4.290 1.00 74.06 103 GLU A O 1
ATOM 792 N N . SER A 1 104 ? 6.214 12.127 4.451 1.00 65.56 104 SER A N 1
ATOM 793 C CA . SER A 1 104 ? 6.392 11.956 3.012 1.00 65.56 104 SER A CA 1
ATOM 794 C C . SER A 1 104 ? 6.291 10.464 2.723 1.00 65.56 104 SER A C 1
ATOM 796 O O . SER A 1 104 ? 7.244 9.737 2.985 1.00 65.56 104 SER A O 1
ATOM 798 N N . PRO A 1 105 ? 5.147 9.969 2.229 1.00 68.56 105 PRO A N 1
ATOM 799 C CA . PRO A 1 105 ? 5.070 8.599 1.753 1.00 68.56 105 PRO A CA 1
ATOM 800 C C . PRO A 1 105 ? 6.009 8.423 0.560 1.00 68.56 105 PRO A C 1
ATOM 802 O O . PRO A 1 105 ? 6.098 9.313 -0.296 1.00 68.56 105 PRO A O 1
ATOM 805 N N . THR A 1 106 ? 6.652 7.262 0.460 1.00 64.75 106 THR A N 1
ATOM 806 C CA . THR A 1 106 ? 7.423 6.885 -0.728 1.00 64.75 106 THR A CA 1
ATOM 807 C C . THR A 1 106 ? 6.547 7.053 -1.968 1.00 64.75 106 THR A C 1
ATOM 809 O O . THR A 1 106 ? 5.426 6.546 -2.032 1.00 64.75 106 THR A O 1
ATOM 812 N N . GLY A 1 107 ? 7.036 7.807 -2.951 1.00 64.31 107 GLY A N 1
ATOM 813 C CA . GLY A 1 107 ? 6.298 8.040 -4.188 1.00 64.31 107 GLY A CA 1
ATOM 814 C C . GLY A 1 107 ? 5.285 9.194 -4.151 1.00 64.31 107 GLY A C 1
ATOM 815 O O . GLY A 1 107 ? 4.388 9.214 -4.991 1.00 64.31 107 GLY A O 1
ATOM 816 N N . ARG A 1 108 ? 5.387 10.154 -3.220 1.00 65.69 108 ARG A N 1
ATOM 817 C CA . ARG A 1 108 ? 4.676 11.444 -3.315 1.00 65.69 108 ARG A CA 1
ATOM 818 C C . ARG A 1 108 ? 5.633 12.624 -3.415 1.00 65.69 108 ARG A C 1
ATOM 820 O O . ARG A 1 108 ? 6.654 12.681 -2.743 1.00 65.69 108 ARG A O 1
ATOM 827 N N . ASN A 1 109 ? 5.239 13.604 -4.219 1.00 63.41 109 ASN A N 1
ATOM 828 C CA . ASN A 1 109 ? 5.977 14.838 -4.478 1.00 63.41 109 ASN A CA 1
ATOM 829 C C . ASN A 1 109 ? 5.672 15.971 -3.484 1.00 63.41 109 ASN A C 1
ATOM 831 O O . ASN A 1 109 ? 6.317 17.014 -3.540 1.00 63.41 109 ASN A O 1
ATOM 835 N N . ALA A 1 110 ? 4.681 15.798 -2.606 1.00 68.81 110 ALA A N 1
ATOM 836 C CA . ALA A 1 110 ? 4.288 16.797 -1.622 1.00 68.81 110 ALA A CA 1
ATOM 837 C C . ALA A 1 110 ? 4.133 16.158 -0.231 1.00 68.81 110 ALA A C 1
ATOM 839 O O . ALA A 1 110 ? 3.510 15.093 -0.127 1.00 68.81 110 ALA A O 1
ATOM 840 N N . PRO A 1 111 ? 4.659 16.804 0.827 1.00 71.25 111 PRO A N 1
ATOM 841 C CA . PRO A 1 111 ? 4.491 16.337 2.195 1.00 71.25 111 PRO A CA 1
ATOM 842 C C . PRO A 1 111 ? 3.010 16.343 2.584 1.00 71.25 111 PRO A C 1
ATOM 844 O O . PRO A 1 111 ? 2.277 17.295 2.305 1.00 71.25 111 PRO A O 1
ATOM 847 N N . ILE A 1 112 ? 2.568 15.284 3.253 1.00 80.62 112 ILE A N 1
ATOM 848 C CA . ILE A 1 112 ? 1.229 15.184 3.829 1.00 80.62 112 ILE A CA 1
ATOM 849 C C . ILE A 1 112 ? 1.317 15.580 5.300 1.00 80.62 112 ILE A C 1
ATOM 851 O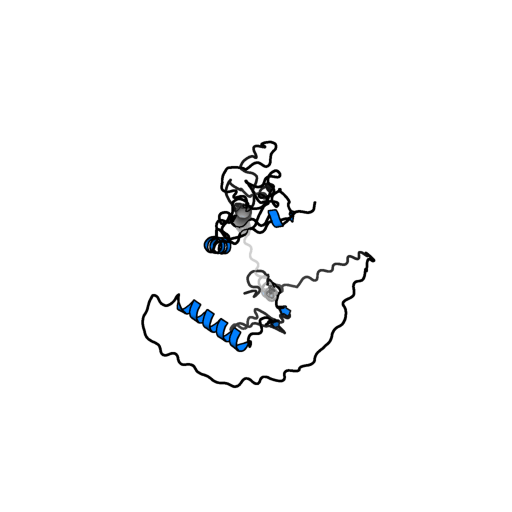 O . ILE A 1 112 ? 2.207 15.137 6.021 1.00 80.62 112 ILE A O 1
ATOM 855 N N . SER A 1 113 ? 0.388 16.419 5.757 1.00 81.81 113 SER A N 1
ATOM 856 C CA . SER A 1 113 ? 0.270 16.738 7.181 1.00 81.81 113 SER A CA 1
ATOM 857 C C . SER A 1 113 ? -0.137 15.490 7.965 1.00 81.81 113 SER A C 1
ATOM 859 O O . SER A 1 113 ? -1.096 14.812 7.581 1.00 81.81 113 SER A O 1
ATOM 861 N N . CYS A 1 114 ? 0.562 15.201 9.063 1.00 87.88 114 CYS A N 1
ATOM 862 C CA . CYS A 1 114 ? 0.230 14.066 9.922 1.00 87.88 114 CYS A CA 1
ATOM 863 C C . CYS A 1 114 ? -1.233 14.155 10.404 1.00 87.88 114 CYS A C 1
ATOM 865 O O . CYS A 1 114 ? -1.707 15.250 10.740 1.00 87.88 114 CYS A O 1
ATOM 867 N N . PRO A 1 115 ? -1.969 13.030 10.478 1.00 88.81 115 PRO A N 1
ATOM 868 C CA . PRO A 1 115 ? -3.309 13.019 11.053 1.00 88.81 115 PRO A CA 1
ATOM 869 C C . PRO A 1 115 ? -3.296 13.556 12.490 1.00 88.81 115 PRO A C 1
ATOM 871 O O . PRO A 1 115 ? -2.340 13.342 13.238 1.00 88.81 115 PRO A O 1
ATOM 874 N N . ALA A 1 116 ? -4.376 14.220 12.910 1.00 88.00 116 ALA A N 1
ATOM 875 C CA . ALA A 1 116 ? -4.505 14.696 14.288 1.00 88.00 116 ALA A CA 1
ATOM 876 C C . ALA A 1 116 ? -4.279 13.541 15.288 1.00 88.00 116 ALA A C 1
ATOM 878 O O . ALA A 1 116 ? -4.749 12.429 15.054 1.00 88.00 116 ALA A O 1
ATOM 879 N N . LEU A 1 117 ? -3.576 13.810 16.398 1.00 88.12 117 LEU A N 1
ATOM 880 C CA . LEU A 1 117 ? -3.180 12.815 17.418 1.00 88.12 117 LEU A CA 1
ATOM 881 C C . LEU A 1 117 ? -2.180 11.746 16.933 1.00 88.12 117 LEU A C 1
ATOM 883 O O . LEU A 1 117 ? -2.068 10.682 17.548 1.00 88.12 117 LEU A O 1
ATOM 887 N N . SER A 1 118 ? -1.446 12.024 15.859 1.00 90.75 118 SER A N 1
ATOM 888 C CA . SER A 1 118 ? -0.384 11.149 15.358 1.00 90.75 118 SER A CA 1
ATOM 889 C C . SER A 1 118 ? 0.937 11.903 15.345 1.00 90.75 118 SER A C 1
ATOM 891 O O . SER A 1 118 ? 0.964 13.102 15.069 1.00 90.75 118 SER A O 1
ATOM 893 N N . THR A 1 119 ? 2.027 11.203 15.644 1.00 89.38 119 THR A N 1
ATOM 894 C CA . THR A 1 119 ? 3.380 11.754 15.515 1.00 89.38 119 THR A CA 1
ATOM 895 C C . THR A 1 119 ? 4.095 10.982 14.418 1.00 89.38 119 THR A C 1
ATOM 897 O O . THR A 1 119 ? 4.174 9.755 14.487 1.00 89.38 119 THR A O 1
ATOM 900 N N . CYS A 1 120 ? 4.616 11.699 13.423 1.00 85.62 120 CYS A N 1
ATOM 901 C CA . CYS A 1 120 ? 5.451 11.134 12.368 1.00 85.62 120 CYS A CA 1
ATOM 902 C C . CYS A 1 120 ? 6.896 11.584 12.623 1.00 85.62 120 CYS A C 1
ATOM 904 O O . CYS A 1 120 ? 7.246 12.717 12.281 1.00 85.62 120 CYS A O 1
ATOM 906 N N . PRO A 1 121 ? 7.725 10.778 13.310 1.00 82.12 121 PRO A N 1
ATOM 907 C CA . PRO A 1 121 ? 9.140 11.091 13.412 1.00 82.12 121 PRO A CA 1
ATOM 908 C C . PRO A 1 121 ? 9.788 11.099 12.021 1.00 82.12 121 PRO A C 1
ATOM 910 O O . PRO A 1 121 ? 9.337 10.427 11.090 1.00 82.12 121 PRO A O 1
ATOM 913 N N . ALA A 1 122 ? 10.868 11.865 11.872 1.00 72.00 122 ALA A N 1
ATOM 914 C CA . ALA A 1 122 ? 11.679 11.792 10.665 1.00 72.00 122 ALA A CA 1
ATOM 915 C C . ALA A 1 122 ? 12.133 10.335 10.438 1.00 72.00 122 ALA A C 1
ATOM 917 O O . ALA A 1 122 ? 12.550 9.675 11.388 1.00 72.00 122 ALA A O 1
ATOM 918 N N . GLN A 1 123 ? 12.078 9.866 9.185 1.00 66.69 123 GLN A N 1
ATOM 919 C CA . GLN A 1 123 ? 12.507 8.529 8.728 1.00 66.69 123 GLN A CA 1
ATOM 920 C C . GLN A 1 123 ? 11.591 7.334 9.051 1.00 66.69 123 GLN A C 1
ATOM 922 O O . GLN A 1 123 ? 11.960 6.204 8.744 1.00 66.69 123 GLN A O 1
ATOM 927 N N . THR A 1 124 ? 10.402 7.524 9.627 1.00 68.31 124 THR A N 1
ATOM 928 C CA . THR A 1 124 ? 9.434 6.416 9.752 1.00 68.31 124 THR A CA 1
ATOM 929 C C . THR A 1 124 ? 8.485 6.351 8.563 1.00 68.31 124 THR A C 1
ATOM 931 O O . THR A 1 124 ? 7.817 7.332 8.258 1.00 68.31 124 THR A O 1
ATOM 934 N N . GLU A 1 125 ? 8.374 5.168 7.955 1.00 70.19 125 GLU A N 1
ATOM 935 C CA . GLU A 1 125 ? 7.399 4.859 6.893 1.00 70.19 125 GLU A CA 1
ATOM 936 C C . GLU A 1 125 ? 5.958 4.718 7.410 1.00 70.19 125 GLU A C 1
ATOM 938 O O . GLU A 1 125 ? 5.022 4.631 6.620 1.00 70.19 125 GLU A O 1
ATOM 943 N N . VAL A 1 126 ? 5.776 4.635 8.734 1.00 80.69 126 VAL A N 1
ATOM 944 C CA . VAL A 1 126 ? 4.471 4.400 9.360 1.00 80.69 126 VAL A CA 1
ATOM 945 C C . VAL A 1 126 ? 4.246 5.408 10.492 1.00 80.69 126 VAL A C 1
ATOM 947 O O . VAL A 1 126 ? 5.062 5.465 11.419 1.00 80.69 126 VAL A O 1
ATOM 950 N N . PRO A 1 127 ? 3.141 6.177 10.474 1.00 84.06 127 PRO A N 1
ATOM 951 C CA . PRO A 1 127 ? 2.819 7.115 11.539 1.00 84.06 127 PRO A CA 1
ATOM 952 C C . PRO A 1 127 ? 2.409 6.376 12.815 1.00 84.06 127 PRO A C 1
ATOM 954 O O . PRO A 1 127 ? 1.694 5.369 12.787 1.00 84.06 127 PRO A O 1
ATOM 957 N N . VAL A 1 128 ? 2.823 6.907 13.968 1.00 90.69 128 VAL A N 1
ATOM 958 C CA . VAL A 1 128 ? 2.397 6.381 15.269 1.00 90.69 128 VAL A CA 1
ATOM 959 C C . VAL A 1 128 ? 1.100 7.078 15.674 1.00 90.69 128 VAL A C 1
ATOM 961 O O . VAL A 1 128 ? 1.101 8.246 16.068 1.00 90.69 128 VAL A O 1
ATOM 964 N N . ASN A 1 129 ? -0.017 6.355 15.575 1.00 93.75 129 ASN A N 1
ATOM 965 C CA . ASN A 1 129 ? -1.345 6.860 15.925 1.00 93.75 129 ASN A CA 1
ATOM 966 C C . ASN A 1 129 ? -1.619 6.685 17.430 1.00 93.75 129 ASN A C 1
ATOM 968 O O . ASN A 1 129 ? -1.841 5.568 17.899 1.00 93.75 129 ASN A O 1
ATOM 972 N N . PHE A 1 130 ? -1.696 7.783 18.190 1.00 95.06 130 PHE A N 1
ATOM 973 C CA . PHE A 1 130 ? -2.028 7.749 19.625 1.00 95.06 130 PHE A CA 1
ATOM 974 C C . PHE A 1 130 ? -3.534 7.786 19.907 1.00 95.06 130 PHE A C 1
ATOM 976 O O . PHE A 1 130 ? -3.951 7.612 21.054 1.00 95.06 130 PHE A O 1
ATOM 983 N N . GLY A 1 131 ? -4.364 7.978 18.875 1.00 94.88 131 GLY A N 1
ATOM 984 C CA . GLY A 1 131 ? -5.815 8.118 19.016 1.00 94.88 131 GLY A CA 1
ATOM 985 C C . GLY A 1 131 ? -6.469 6.982 19.810 1.00 94.88 131 GLY A C 1
ATOM 986 O O . GLY A 1 131 ? -7.274 7.248 20.698 1.00 94.88 131 GLY A O 1
ATOM 987 N N . GLY A 1 132 ? -6.069 5.729 19.570 1.00 93.56 132 GLY A N 1
ATOM 988 C CA . GLY A 1 132 ? -6.611 4.576 20.299 1.00 93.56 132 GLY A CA 1
ATOM 989 C C . GLY A 1 132 ? -6.291 4.601 21.797 1.00 93.56 132 GLY A C 1
ATOM 990 O O . GLY A 1 132 ? -7.181 4.405 22.619 1.00 93.56 132 GLY A O 1
ATOM 991 N N . ILE A 1 133 ? -5.043 4.913 22.161 1.00 95.50 133 ILE A N 1
ATOM 992 C CA . ILE A 1 133 ? -4.598 4.962 23.564 1.00 95.50 133 ILE A CA 1
ATOM 993 C C . ILE A 1 133 ? -5.316 6.089 24.313 1.00 95.50 133 ILE A C 1
ATOM 995 O O . ILE A 1 133 ? -5.791 5.888 25.430 1.00 95.50 133 ILE A O 1
ATOM 999 N N . VAL A 1 134 ? -5.440 7.260 23.682 1.00 96.12 134 VAL A N 1
ATOM 1000 C CA . VAL A 1 134 ? -6.134 8.415 24.266 1.00 96.12 134 VAL A CA 1
ATOM 1001 C C . VAL A 1 134 ? -7.618 8.110 24.482 1.00 96.12 134 VAL A C 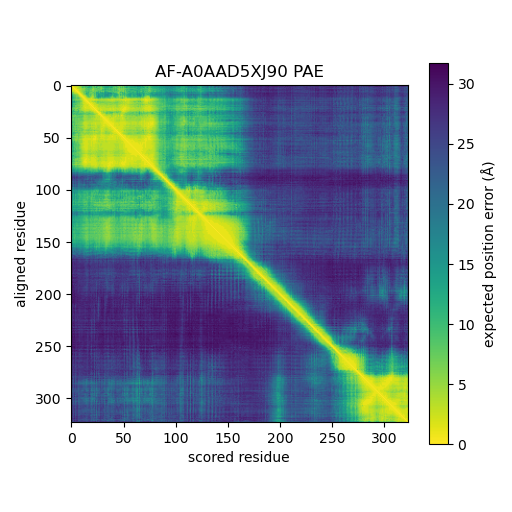1
ATOM 1003 O O . VAL A 1 134 ? -8.141 8.383 25.561 1.00 96.12 134 VAL A O 1
ATOM 1006 N N . ILE A 1 135 ? -8.295 7.501 23.501 1.00 96.31 135 ILE A N 1
ATOM 1007 C CA . ILE A 1 135 ? -9.709 7.116 23.630 1.00 96.31 135 ILE A CA 1
ATOM 1008 C C . ILE A 1 135 ? -9.895 6.088 24.753 1.00 96.31 135 ILE A C 1
ATOM 1010 O O . ILE A 1 135 ? -10.792 6.260 25.578 1.00 96.31 135 ILE A O 1
ATOM 1014 N N . CYS A 1 136 ? -9.035 5.068 24.841 1.00 97.12 136 CYS A N 1
ATOM 1015 C CA . CYS A 1 136 ? -9.081 4.090 25.932 1.00 97.12 136 CYS A CA 1
ATOM 1016 C C . CYS A 1 136 ? -8.924 4.758 27.305 1.00 97.12 136 CYS A C 1
ATOM 1018 O O . CYS A 1 136 ? -9.744 4.529 28.192 1.00 97.12 136 CYS A O 1
ATOM 1020 N N . ALA A 1 137 ? -7.945 5.656 27.460 1.00 97.81 137 ALA A N 1
ATOM 1021 C CA . ALA A 1 137 ? -7.736 6.380 28.712 1.00 97.81 137 ALA A CA 1
ATOM 1022 C C . ALA A 1 137 ? -8.959 7.230 29.112 1.00 97.81 137 ALA A C 1
ATOM 1024 O O . ALA A 1 137 ? -9.318 7.284 30.288 1.00 97.81 137 ALA A O 1
ATOM 1025 N N . ILE A 1 138 ? -9.636 7.863 28.146 1.00 97.81 138 ILE A N 1
ATOM 1026 C CA . ILE A 1 138 ? -10.870 8.623 28.398 1.00 97.81 138 ILE A CA 1
ATOM 1027 C C . ILE A 1 138 ? -11.990 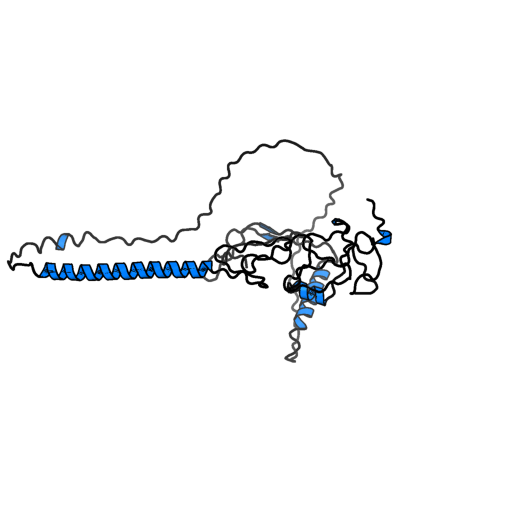7.699 28.895 1.00 97.81 138 ILE A C 1
ATOM 1029 O O . ILE A 1 138 ? -12.665 8.031 29.872 1.00 97.81 138 ILE A O 1
ATOM 1033 N N . VAL A 1 139 ? -12.185 6.542 28.255 1.00 98.12 139 VAL A N 1
ATOM 1034 C CA . VAL A 1 139 ? -13.209 5.563 28.658 1.00 98.12 139 VAL A CA 1
ATOM 1035 C C . VAL A 1 139 ? -12.952 5.059 30.078 1.00 98.12 139 VAL A C 1
ATOM 1037 O O . VAL A 1 139 ? -13.876 5.048 30.893 1.00 98.12 139 VAL A O 1
ATOM 1040 N N . ASP A 1 140 ? -11.705 4.731 30.413 1.00 98.50 140 ASP A N 1
ATOM 1041 C CA . ASP A 1 140 ? -11.334 4.263 31.751 1.00 98.50 140 ASP A CA 1
ATOM 1042 C C . ASP A 1 140 ? -11.581 5.329 32.827 1.00 98.50 140 ASP A C 1
ATOM 1044 O O . ASP A 1 140 ? -12.117 5.026 33.897 1.00 98.50 140 ASP A O 1
ATOM 1048 N N . VAL A 1 141 ? -11.271 6.598 32.538 1.00 98.50 141 VAL A N 1
ATOM 1049 C CA . VAL A 1 141 ? -11.560 7.720 33.445 1.00 98.50 141 VAL A CA 1
ATOM 1050 C C . VAL A 1 141 ? -13.067 7.884 33.655 1.00 98.50 141 VAL A C 1
ATOM 1052 O O . VAL A 1 141 ? -13.511 8.046 34.793 1.00 98.50 141 VAL A O 1
ATOM 1055 N N . ILE A 1 142 ? -13.875 7.797 32.594 1.00 98.56 142 ILE A N 1
ATOM 1056 C CA . ILE A 1 142 ? -15.340 7.880 32.695 1.00 98.56 142 ILE A CA 1
ATOM 1057 C C . ILE A 1 142 ? -15.886 6.729 33.550 1.00 98.56 142 ILE A C 1
ATOM 1059 O O . ILE A 1 142 ? -16.687 6.963 34.460 1.00 98.56 142 ILE A O 1
ATOM 1063 N N . LEU A 1 143 ? -15.427 5.497 33.315 1.00 98.12 143 LEU A N 1
ATOM 1064 C CA . LEU A 1 143 ? -15.835 4.330 34.098 1.00 98.12 143 LEU A CA 1
ATOM 1065 C C . LEU A 1 143 ? -15.426 4.459 35.571 1.00 98.12 143 LEU A C 1
ATOM 1067 O O . LEU A 1 143 ? -16.233 4.164 36.457 1.00 98.12 143 LEU A O 1
ATOM 1071 N N . ALA A 1 144 ? -14.225 4.968 35.854 1.00 98.50 144 ALA A N 1
ATOM 1072 C CA . ALA A 1 144 ? -13.767 5.236 37.215 1.00 98.50 144 ALA A CA 1
ATOM 1073 C C . ALA A 1 144 ? -14.633 6.296 37.920 1.00 98.50 144 ALA A C 1
ATOM 1075 O O . ALA A 1 144 ? -15.001 6.116 39.084 1.00 98.50 144 ALA A O 1
ATOM 1076 N N . ILE A 1 145 ? -15.024 7.368 37.220 1.00 98.56 145 ILE A N 1
ATOM 1077 C CA . ILE A 1 145 ? -15.928 8.400 37.752 1.00 98.56 145 ILE A CA 1
ATOM 1078 C C . ILE A 1 145 ? -17.302 7.800 38.077 1.00 98.56 145 ILE A C 1
ATOM 1080 O O . ILE A 1 145 ? -17.812 8.010 39.181 1.00 98.56 145 ILE A O 1
ATOM 1084 N N . ILE A 1 146 ? -17.884 7.014 37.164 1.00 98.38 146 ILE A N 1
ATOM 1085 C CA . ILE A 1 146 ? -19.173 6.333 37.377 1.00 98.38 146 ILE A CA 1
ATOM 1086 C C . ILE A 1 146 ? -19.084 5.381 38.577 1.00 98.38 146 ILE A C 1
ATOM 1088 O O . ILE A 1 146 ? -19.965 5.374 39.445 1.00 98.38 146 ILE A O 1
ATOM 1092 N N . TYR A 1 147 ? -18.002 4.610 38.678 1.00 98.31 147 TYR A N 1
ATOM 1093 C CA . TYR A 1 147 ? -17.761 3.701 39.796 1.00 98.31 147 TYR A CA 1
ATOM 1094 C C . TYR A 1 147 ? -17.662 4.444 41.140 1.00 98.31 147 TYR A C 1
ATOM 1096 O O . TYR A 1 147 ? -18.293 4.055 42.125 1.00 98.31 147 TYR A O 1
ATOM 1104 N N . ILE A 1 148 ? -16.932 5.562 41.197 1.00 98.06 148 ILE A N 1
ATOM 1105 C CA . ILE A 1 148 ? -16.812 6.370 42.420 1.00 98.06 148 ILE A CA 1
ATOM 1106 C C . ILE A 1 148 ? -18.158 7.013 42.787 1.00 98.06 148 ILE A C 1
ATOM 1108 O O . ILE A 1 148 ? -18.542 6.999 43.960 1.00 98.06 148 ILE A O 1
ATOM 1112 N N . ALA A 1 149 ? -18.898 7.545 41.811 1.00 97.50 149 ALA A N 1
ATOM 1113 C CA . ALA A 1 149 ? -20.196 8.180 42.034 1.00 97.50 149 ALA A CA 1
ATOM 1114 C C . ALA A 1 149 ? -21.238 7.187 42.574 1.00 97.50 149 ALA A C 1
ATOM 1116 O O . ALA A 1 149 ? -21.884 7.450 43.592 1.00 97.50 149 ALA A O 1
ATOM 1117 N N . THR A 1 150 ? -21.355 6.009 41.954 1.00 97.06 150 THR A N 1
ATOM 1118 C CA . THR A 1 150 ? -22.269 4.944 42.406 1.00 97.06 150 THR A CA 1
ATOM 1119 C C . THR A 1 150 ? -21.906 4.435 43.800 1.00 97.06 150 THR A C 1
ATOM 1121 O O . THR A 1 150 ? -22.792 4.233 44.639 1.00 97.06 150 THR A O 1
ATOM 1124 N N . ARG A 1 151 ? -20.608 4.306 44.103 1.00 96.44 151 ARG A N 1
ATOM 1125 C CA . ARG A 1 151 ? -20.131 3.923 45.437 1.00 96.44 151 ARG A CA 1
ATOM 1126 C C . ARG A 1 151 ? -20.470 4.971 46.500 1.00 96.44 151 ARG A C 1
ATOM 1128 O O . ARG A 1 151 ? -20.924 4.601 47.582 1.00 96.44 151 ARG A O 1
ATOM 1135 N N . ARG A 1 152 ? -20.306 6.266 46.202 1.00 96.00 152 ARG A N 1
ATOM 1136 C CA . ARG A 1 152 ? -20.653 7.361 47.129 1.00 96.00 152 ARG A CA 1
ATOM 1137 C C . ARG A 1 152 ? -22.156 7.441 47.396 1.00 96.00 152 ARG A C 1
ATOM 1139 O O . ARG A 1 152 ? -22.557 7.540 48.553 1.00 96.00 152 ARG A O 1
ATOM 1146 N N . LEU A 1 153 ? -22.983 7.318 46.359 1.00 93.69 153 LEU A N 1
ATOM 1147 C CA . LEU A 1 153 ? -24.444 7.292 46.505 1.00 93.69 153 LEU A CA 1
ATOM 1148 C C . LEU A 1 153 ? -24.914 6.08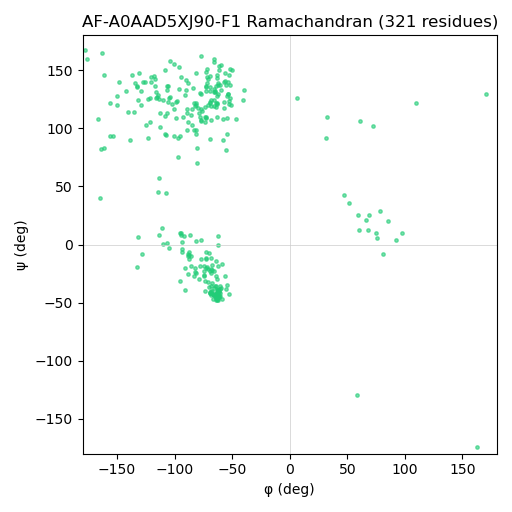9 47.335 1.00 93.69 153 LEU A C 1
ATOM 1150 O O . LEU A 1 153 ? -25.793 6.220 48.185 1.00 93.69 153 LEU A O 1
ATOM 1154 N N . SER A 1 154 ? -24.290 4.926 47.140 1.00 93.25 154 SER A N 1
ATOM 1155 C CA . SER A 1 154 ? -24.594 3.722 47.921 1.00 93.25 154 SER A CA 1
ATOM 1156 C C . SER A 1 154 ? -24.230 3.877 49.401 1.00 93.25 154 SER A C 1
ATOM 1158 O O . SER A 1 154 ? -24.954 3.380 50.261 1.00 93.25 154 SER A O 1
ATOM 1160 N N . ALA A 1 155 ? -23.137 4.582 49.715 1.00 91.88 155 ALA A N 1
ATOM 1161 C CA . ALA A 1 155 ? -22.752 4.877 51.094 1.00 91.88 155 ALA A CA 1
ATOM 1162 C C . ALA A 1 155 ? -23.736 5.846 51.772 1.00 91.88 155 ALA A C 1
ATOM 1164 O O . ALA A 1 155 ? -24.155 5.584 52.896 1.00 91.88 155 ALA A O 1
ATOM 1165 N N . ALA A 1 156 ? -24.172 6.902 51.076 1.00 90.44 156 ALA A N 1
ATOM 1166 C CA . ALA A 1 156 ? -25.153 7.855 51.604 1.00 90.44 156 ALA A CA 1
ATOM 1167 C C . ALA A 1 156 ? -26.505 7.190 51.924 1.00 90.44 156 ALA A C 1
ATOM 1169 O O . ALA A 1 156 ? -27.079 7.431 52.986 1.00 90.44 156 ALA A O 1
ATOM 1170 N N . ARG A 1 157 ? -26.971 6.273 51.062 1.00 88.62 157 ARG A N 1
ATOM 1171 C CA . ARG A 1 157 ? -28.214 5.516 51.301 1.00 88.62 157 ARG A CA 1
ATOM 1172 C C . ARG A 1 157 ? -28.156 4.621 52.542 1.00 88.62 157 ARG A C 1
ATOM 1174 O O . ARG A 1 157 ? -29.186 4.400 53.169 1.00 88.62 157 ARG A O 1
ATOM 1181 N N . ARG A 1 158 ? -26.979 4.113 52.934 1.00 84.00 158 ARG A N 1
ATOM 1182 C CA . ARG A 1 158 ? -26.852 3.308 54.168 1.00 84.00 158 ARG A CA 1
ATOM 1183 C C . ARG A 1 158 ? -27.100 4.142 55.426 1.00 84.00 158 ARG A C 1
ATOM 1185 O O . ARG A 1 158 ? -27.662 3.625 56.386 1.00 84.00 158 ARG A O 1
ATOM 1192 N N . THR A 1 159 ? -26.733 5.421 55.416 1.00 80.56 159 THR A N 1
ATOM 1193 C CA . THR A 1 159 ? -26.964 6.322 56.554 1.00 80.56 159 THR A CA 1
ATOM 1194 C C . THR A 1 159 ? -28.447 6.653 56.722 1.00 80.56 159 THR A C 1
ATOM 1196 O O . THR A 1 159 ? -28.941 6.734 57.844 1.00 80.56 159 THR A O 1
ATOM 1199 N N . GLU A 1 160 ? -29.176 6.792 55.614 1.00 81.81 160 GLU A N 1
ATOM 1200 C CA . GLU A 1 160 ? -30.608 7.103 55.635 1.00 81.81 160 GLU A CA 1
ATOM 1201 C C . GLU A 1 160 ? -31.449 5.928 56.168 1.00 81.81 160 GLU A C 1
ATOM 1203 O O . GLU A 1 160 ? -32.323 6.126 57.009 1.00 81.81 160 GLU A O 1
ATOM 1208 N N . VAL A 1 161 ? -31.121 4.686 55.785 1.00 78.12 161 VAL A N 1
ATOM 1209 C CA . VAL A 1 161 ? -31.822 3.488 56.290 1.00 78.12 161 VAL A CA 1
ATOM 1210 C C . VAL A 1 161 ? -31.601 3.277 57.795 1.00 78.12 161 VAL A C 1
ATOM 1212 O O . VAL A 1 161 ? -32.540 2.909 58.499 1.00 78.12 161 VAL A O 1
ATOM 1215 N N . ASN A 1 162 ? -30.402 3.557 58.318 1.00 75.50 162 ASN A N 1
ATOM 1216 C CA . ASN A 1 162 ? -30.126 3.420 59.754 1.00 75.50 162 ASN A CA 1
ATOM 1217 C C . ASN A 1 162 ? -30.837 4.492 60.601 1.00 75.50 162 ASN A C 1
ATOM 1219 O O . ASN A 1 162 ? -31.252 4.200 61.720 1.00 75.50 162 ASN A O 1
ATOM 1223 N N . ASN A 1 163 ? -31.026 5.708 60.075 1.00 76.38 163 ASN A N 1
ATOM 1224 C CA . ASN A 1 163 ? -31.775 6.755 60.779 1.00 76.38 163 ASN A CA 1
ATOM 1225 C C . ASN A 1 163 ? -33.291 6.495 60.796 1.00 76.38 163 ASN A C 1
ATOM 1227 O O . ASN A 1 163 ? -33.948 6.822 61.780 1.00 76.38 163 ASN A O 1
ATOM 1231 N N . LEU A 1 164 ? -33.848 5.853 59.762 1.00 69.94 164 LEU A N 1
ATOM 1232 C CA . LEU A 1 164 ? -35.271 5.485 59.730 1.00 69.94 164 LEU A CA 1
ATOM 1233 C C . LEU A 1 164 ? -35.634 4.329 60.682 1.00 69.94 164 LEU A C 1
ATOM 1235 O O . LEU A 1 164 ? -36.800 4.187 61.036 1.00 69.94 164 LEU A O 1
ATOM 1239 N N . GLN A 1 165 ? -34.669 3.518 61.137 1.00 65.12 165 GLN A N 1
ATOM 1240 C CA . GLN A 1 165 ? -34.929 2.497 62.162 1.00 65.12 165 GLN A CA 1
ATOM 1241 C C . GLN A 1 165 ? -35.020 3.059 63.590 1.00 65.12 165 GLN A C 1
ATOM 1243 O O . GLN A 1 165 ? -35.596 2.400 64.454 1.00 65.12 165 GLN A O 1
ATOM 1248 N N . LEU A 1 166 ? -34.505 4.264 63.859 1.00 62.72 166 LEU A N 1
ATOM 1249 C CA . LEU A 1 166 ? -34.515 4.842 65.210 1.00 62.72 166 LEU A CA 1
ATOM 1250 C C . LEU A 1 166 ? -35.816 5.590 65.555 1.00 62.72 166 LEU A C 1
ATOM 1252 O O . LEU A 1 166 ? -36.042 5.917 66.718 1.00 62.72 166 LEU A O 1
ATOM 1256 N N . SER A 1 167 ? -36.696 5.826 64.578 1.00 56.19 167 SER A N 1
ATOM 1257 C CA . SER A 1 167 ? -38.000 6.480 64.758 1.00 56.19 167 SER A CA 1
ATOM 1258 C C . SER A 1 167 ? -39.173 5.498 64.644 1.00 56.19 167 SER A C 1
ATOM 1260 O O . SER A 1 167 ? -40.190 5.780 64.021 1.00 56.19 167 SER A O 1
ATOM 1262 N N . SER A 1 168 ? -39.060 4.325 65.265 1.00 48.62 168 SER A N 1
ATOM 1263 C CA . SER A 1 168 ? -40.190 3.408 65.452 1.00 48.62 168 SER A CA 1
ATOM 1264 C C . SER A 1 168 ? -40.602 3.401 66.931 1.00 48.62 168 SER A C 1
ATOM 1266 O O . SER A 1 168 ? -40.020 2.643 67.714 1.00 48.62 168 SER A O 1
ATOM 1268 N N . PRO A 1 169 ? -41.599 4.205 67.353 1.00 52.16 169 PRO A N 1
ATOM 1269 C CA . PRO A 1 169 ? -42.256 3.986 68.629 1.00 52.16 169 PRO A CA 1
ATOM 1270 C C . PRO A 1 169 ? -43.009 2.654 68.576 1.00 52.16 169 PRO A C 1
ATOM 1272 O O . PRO A 1 169 ? -43.902 2.436 67.759 1.00 52.16 169 PRO A O 1
ATOM 1275 N N . SER A 1 170 ? -42.606 1.763 69.475 1.00 53.53 170 SER A N 1
ATOM 1276 C CA . SER A 1 170 ? -43.329 0.562 69.868 1.00 53.53 170 SER A CA 1
ATOM 1277 C C . SER A 1 170 ? -44.802 0.889 70.139 1.00 53.53 170 SER A C 1
ATOM 1279 O O . SER A 1 170 ? -45.120 1.525 71.141 1.00 53.53 170 SER A O 1
ATOM 1281 N N . SER A 1 171 ? -45.707 0.460 69.259 1.00 51.03 171 SER A N 1
ATOM 1282 C CA . SER A 1 171 ? -47.064 0.103 69.667 1.00 51.03 171 SER A CA 1
ATOM 1283 C C . SER A 1 171 ? -47.694 -0.875 68.681 1.00 51.03 171 SER A C 1
ATOM 1285 O O . SER A 1 171 ? -47.794 -0.660 67.475 1.00 51.03 171 SER A O 1
ATOM 1287 N N . THR A 1 172 ? -48.060 -1.998 69.265 1.00 53.88 172 THR A N 1
ATOM 1288 C CA . THR A 1 172 ? -48.538 -3.262 68.733 1.00 53.88 172 THR A CA 1
ATOM 1289 C C . THR A 1 172 ? -49.939 -3.142 68.128 1.00 53.88 172 THR A C 1
ATOM 1291 O O . THR A 1 172 ? -50.874 -2.858 68.867 1.00 53.88 172 THR A O 1
ATOM 1294 N N . ILE A 1 173 ? -50.140 -3.462 66.840 1.00 56.25 173 ILE A N 1
ATOM 1295 C CA . ILE A 1 173 ? -51.459 -3.907 66.334 1.00 56.25 173 ILE A CA 1
ATOM 1296 C C . ILE A 1 173 ? -51.284 -5.047 65.301 1.00 56.25 173 ILE A C 1
ATOM 1298 O O . ILE A 1 173 ? -50.751 -4.817 64.213 1.00 56.25 173 ILE A O 1
ATOM 1302 N N . PRO A 1 174 ? -51.745 -6.281 65.594 1.00 54.09 174 PRO A N 1
ATOM 1303 C CA . PRO A 1 174 ? -51.560 -7.460 64.749 1.00 54.09 174 PRO A CA 1
ATOM 1304 C C . PRO A 1 174 ? -52.782 -7.730 63.853 1.00 54.09 174 PRO A C 1
ATOM 1306 O O . PRO A 1 174 ? -53.560 -8.636 64.133 1.00 54.09 174 PRO A O 1
ATOM 1309 N N . ILE A 1 175 ? -52.990 -6.957 62.777 1.00 57.25 175 ILE A N 1
ATOM 1310 C CA . ILE A 1 175 ? -54.095 -7.247 61.824 1.00 57.25 175 ILE A CA 1
ATOM 1311 C C . ILE A 1 175 ? -53.660 -7.216 60.339 1.00 57.25 175 ILE A C 1
ATOM 1313 O O . ILE A 1 175 ? -54.291 -7.843 59.494 1.00 57.25 175 ILE A O 1
ATOM 1317 N N . ILE A 1 176 ? -52.532 -6.590 59.981 1.00 53.19 176 ILE A N 1
ATOM 1318 C CA . ILE A 1 176 ? -52.193 -6.309 58.564 1.00 53.19 176 ILE A CA 1
ATOM 1319 C C . ILE A 1 176 ? -51.309 -7.398 57.901 1.00 53.19 176 ILE A C 1
ATOM 1321 O O . ILE A 1 176 ? -50.989 -7.323 56.716 1.00 53.19 176 ILE A O 1
ATOM 1325 N N . SER A 1 177 ? -50.959 -8.485 58.600 1.00 53.84 177 SER A N 1
ATOM 1326 C CA . SER A 1 177 ? -50.152 -9.578 58.017 1.00 53.84 177 SER A CA 1
ATOM 1327 C C . SER A 1 177 ? -50.910 -10.454 57.004 1.00 53.84 177 SER A C 1
ATOM 1329 O O . SER A 1 177 ? -50.287 -11.212 56.257 1.00 53.84 177 SER A O 1
ATOM 1331 N N . THR A 1 178 ? -52.238 -10.326 56.921 1.00 54.88 178 THR A N 1
ATOM 1332 C CA . THR A 1 178 ? -53.075 -11.158 56.040 1.00 54.88 178 THR A CA 1
ATOM 1333 C C . THR A 1 178 ? -53.234 -10.574 54.631 1.00 54.88 178 THR A C 1
ATOM 1335 O O . THR A 1 178 ? -53.402 -11.331 53.681 1.00 54.88 178 THR A O 1
ATOM 1338 N N . ILE A 1 179 ? -53.099 -9.255 54.441 1.00 56.06 179 ILE A N 1
ATOM 1339 C CA . ILE A 1 179 ? -53.278 -8.621 53.115 1.00 56.06 179 ILE A CA 1
ATOM 1340 C C . ILE A 1 179 ? -51.999 -8.711 52.256 1.00 56.06 179 ILE A C 1
ATOM 1342 O O . ILE A 1 179 ? -52.067 -8.800 51.031 1.00 56.06 179 ILE A O 1
ATOM 1346 N N . LEU A 1 180 ? -50.817 -8.789 52.877 1.00 49.56 180 LEU A N 1
ATOM 1347 C CA . LEU A 1 180 ? -49.529 -8.835 52.166 1.00 49.56 180 LEU A CA 1
ATOM 1348 C C . LEU A 1 180 ? -49.216 -10.187 51.501 1.00 49.56 180 LEU A C 1
ATOM 1350 O O . LEU A 1 180 ? -48.418 -10.238 50.565 1.00 49.56 180 LEU A O 1
ATOM 1354 N N . LYS A 1 181 ? -49.877 -11.278 51.910 1.00 55.44 181 LYS A N 1
ATOM 1355 C CA . LYS A 1 181 ? -49.721 -12.585 51.245 1.00 55.44 181 LYS A CA 1
ATOM 1356 C C . LYS A 1 181 ? -50.439 -12.654 49.893 1.00 55.44 181 LYS A C 1
ATOM 1358 O O . LYS A 1 181 ? -50.019 -13.425 49.035 1.00 55.44 181 LYS A O 1
ATOM 1363 N N . THR A 1 182 ? -51.451 -11.820 49.658 1.00 52.78 182 THR A N 1
ATOM 1364 C CA . THR A 1 182 ? -52.262 -11.869 48.429 1.00 52.78 182 THR A CA 1
ATOM 1365 C C . THR A 1 182 ? -51.656 -11.073 47.267 1.00 52.78 182 THR A C 1
ATOM 1367 O O . THR A 1 182 ? -51.982 -11.334 46.116 1.00 52.78 182 THR A O 1
ATOM 1370 N N . VAL A 1 183 ? -50.732 -10.141 47.529 1.00 52.53 183 VAL A N 1
ATOM 1371 C CA . VAL A 1 183 ? -50.099 -9.318 46.474 1.00 52.53 183 VAL A CA 1
ATOM 1372 C C . VAL A 1 183 ? -48.807 -9.957 45.932 1.00 52.53 183 VAL A C 1
ATOM 1374 O O . VAL A 1 183 ? -48.407 -9.705 44.797 1.00 52.53 183 VAL A O 1
ATOM 1377 N N . SER A 1 184 ? -48.191 -10.877 46.686 1.00 51.56 184 SER A N 1
ATOM 1378 C CA . SER A 1 184 ? -46.967 -11.592 46.287 1.00 51.56 184 SER A CA 1
ATOM 1379 C C . SER A 1 184 ? -47.155 -12.566 45.113 1.00 51.56 184 SER A C 1
ATOM 1381 O O . SER A 1 184 ? -46.165 -12.967 44.501 1.00 51.56 184 SER A O 1
ATOM 1383 N N . SER A 1 185 ? -48.384 -12.966 44.781 1.00 52.69 185 SER A N 1
ATOM 1384 C CA . SER A 1 185 ? -48.651 -13.906 43.682 1.00 52.69 185 SER A CA 1
ATOM 1385 C C . SER A 1 185 ? -48.825 -13.230 42.315 1.00 52.69 185 SER A C 1
ATOM 1387 O O . SER A 1 185 ? -48.806 -13.921 41.299 1.00 52.69 185 SER A O 1
ATOM 1389 N N . ALA A 1 186 ? -48.924 -11.896 42.254 1.00 51.56 186 ALA A N 1
ATOM 1390 C CA . ALA A 1 186 ? -49.194 -11.164 41.012 1.00 51.56 186 ALA A CA 1
ATOM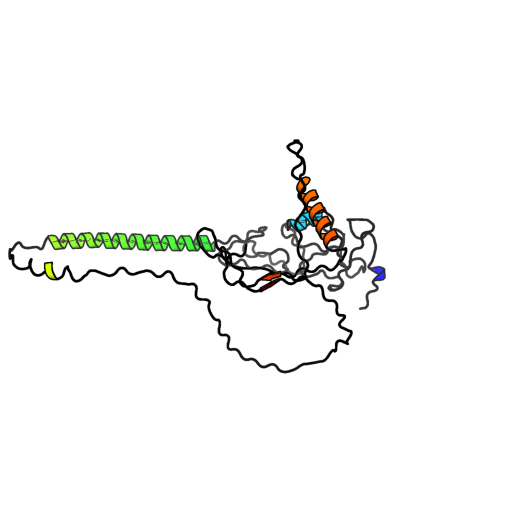 1391 C C . ALA A 1 186 ? -47.938 -10.667 40.264 1.00 51.56 186 ALA A C 1
ATOM 1393 O O . ALA A 1 186 ? -48.049 -10.174 39.144 1.00 51.56 186 ALA A O 1
ATOM 1394 N N . PHE A 1 187 ? -46.732 -10.806 40.829 1.00 48.59 187 PHE A N 1
ATOM 1395 C CA . PHE A 1 187 ? -45.504 -10.226 40.258 1.00 48.59 187 PHE A CA 1
ATOM 1396 C C . PHE A 1 187 ? -44.490 -11.278 39.780 1.00 48.59 187 PHE A C 1
ATOM 1398 O O . PHE A 1 187 ? -43.288 -11.185 40.021 1.00 48.59 187 PHE A O 1
ATOM 1405 N N . LYS A 1 188 ? -44.969 -12.297 39.059 1.00 47.88 188 LYS A N 1
ATOM 1406 C CA . LYS A 1 188 ? -44.110 -13.226 38.312 1.00 47.88 188 LYS A CA 1
ATOM 1407 C C . LYS A 1 188 ? -43.717 -12.558 36.985 1.00 47.88 188 LYS A C 1
ATOM 1409 O O . LYS A 1 188 ? -44.380 -12.727 35.965 1.00 47.88 188 LYS A O 1
ATOM 1414 N N . ARG A 1 189 ? -42.677 -11.714 37.021 1.00 45.66 189 ARG A N 1
ATOM 1415 C CA . ARG A 1 189 ? -42.125 -11.050 35.828 1.00 45.66 189 ARG A CA 1
ATOM 1416 C C . ARG A 1 189 ? -41.572 -12.089 34.847 1.00 45.66 189 ARG A C 1
ATOM 1418 O O . ARG A 1 189 ? -40.769 -12.944 35.211 1.00 45.66 189 ARG A O 1
ATOM 1425 N N . LYS A 1 190 ? -42.028 -11.973 33.600 1.00 47.00 190 LYS A N 1
ATOM 1426 C CA . LYS A 1 190 ? -41.580 -12.701 32.407 1.00 47.00 190 LYS A CA 1
ATOM 1427 C C . LYS A 1 190 ? -40.122 -12.301 32.098 1.00 47.00 190 LYS A C 1
ATOM 1429 O O . LYS A 1 190 ? -39.837 -11.103 32.140 1.00 47.00 190 LYS A O 1
ATOM 1434 N N . PRO A 1 191 ? -39.203 -13.241 31.818 1.00 47.53 191 PRO A N 1
ATOM 1435 C CA . PRO A 1 191 ? -37.840 -12.893 31.435 1.00 47.53 191 PRO A CA 1
ATOM 1436 C C . PRO A 1 191 ? -37.844 -12.172 30.082 1.00 47.53 191 PRO A C 1
ATOM 1438 O O . PRO A 1 191 ? -38.486 -12.614 29.129 1.00 47.53 191 PRO A O 1
ATOM 1441 N N . ILE A 1 192 ? -37.146 -11.038 30.034 1.00 47.47 192 ILE A N 1
ATOM 1442 C CA . ILE A 1 192 ? -36.861 -10.274 28.820 1.00 47.47 192 ILE A CA 1
ATOM 1443 C C . ILE A 1 192 ? -35.813 -11.071 28.041 1.00 47.47 192 ILE A C 1
ATOM 1445 O O . ILE A 1 192 ? -34.673 -11.194 28.485 1.00 47.47 192 ILE A O 1
ATOM 1449 N N . GLY A 1 193 ? -36.227 -11.653 26.917 1.00 38.47 193 GLY A N 1
ATOM 1450 C CA . GLY A 1 193 ? -35.312 -12.167 25.907 1.00 38.47 193 GLY A CA 1
ATOM 1451 C C . GLY A 1 193 ? -34.620 -10.988 25.236 1.00 38.47 193 GLY A C 1
ATOM 1452 O O . GLY A 1 193 ? -35.283 -10.077 24.745 1.00 38.47 193 GLY A O 1
ATOM 1453 N N . VAL A 1 194 ? -33.294 -10.982 25.285 1.00 46.19 194 VAL A N 1
ATOM 1454 C CA . VAL A 1 194 ? -32.457 -10.083 24.495 1.00 46.19 194 VAL A CA 1
ATOM 1455 C C . VAL A 1 194 ? -32.275 -10.762 23.142 1.00 46.19 194 VAL A C 1
ATOM 1457 O O . VAL A 1 194 ? -31.523 -11.729 23.045 1.00 46.19 194 VAL A O 1
ATOM 1460 N N . ASP A 1 195 ? -33.009 -10.293 22.134 1.00 38.28 195 ASP A N 1
ATOM 1461 C CA . ASP A 1 195 ? -32.764 -10.651 20.737 1.00 38.28 195 ASP A CA 1
ATOM 1462 C C . ASP A 1 195 ? -31.436 -10.024 20.300 1.00 38.28 195 ASP A C 1
ATOM 1464 O O . ASP A 1 195 ? -31.245 -8.806 20.345 1.00 38.28 195 ASP A O 1
ATOM 1468 N N . VAL A 1 196 ? -30.497 -10.884 19.915 1.00 44.81 196 VAL A N 1
ATOM 1469 C CA . VAL A 1 196 ? -29.254 -10.497 19.250 1.00 44.81 196 VAL A CA 1
ATOM 1470 C C . VAL A 1 196 ? -29.620 -10.217 17.798 1.00 44.81 196 VAL A C 1
ATOM 1472 O O . VAL A 1 196 ? -30.000 -11.128 17.072 1.00 44.81 196 VAL A O 1
ATOM 1475 N N . GLY A 1 197 ? -29.565 -8.941 17.419 1.00 38.72 197 GLY A N 1
ATOM 1476 C CA . GLY A 1 197 ? -30.019 -8.450 16.123 1.00 38.72 197 GLY A CA 1
ATOM 1477 C C . GLY A 1 197 ? -29.288 -9.075 14.935 1.00 38.72 197 GLY A C 1
ATOM 1478 O O . GLY A 1 197 ? -28.057 -9.117 14.885 1.00 38.72 197 GLY A O 1
ATOM 1479 N N . ASP A 1 198 ? -30.088 -9.500 13.962 1.00 33.72 198 ASP A N 1
ATOM 1480 C CA . ASP A 1 198 ? -29.670 -9.825 12.607 1.00 33.72 198 ASP A CA 1
ATOM 1481 C C . ASP A 1 198 ? -29.058 -8.591 11.919 1.00 33.72 198 ASP A C 1
ATOM 1483 O O . ASP A 1 198 ? -29.575 -7.475 12.010 1.00 33.72 198 ASP A O 1
ATOM 1487 N N . CYS A 1 199 ? -27.949 -8.790 11.200 1.00 40.09 199 CYS A N 1
ATOM 1488 C CA . CYS A 1 199 ? -27.411 -7.791 10.278 1.00 40.09 199 CYS A CA 1
ATOM 1489 C C . CYS A 1 199 ? -28.357 -7.651 9.079 1.00 40.09 199 CYS A C 1
ATOM 1491 O O . CYS A 1 199 ? -28.215 -8.353 8.077 1.00 40.09 199 CYS A O 1
ATOM 1493 N N . GLU A 1 200 ? -29.313 -6.728 9.169 1.00 39.69 200 GLU A N 1
ATOM 1494 C CA . GLU A 1 200 ? -30.062 -6.275 8.003 1.00 39.69 200 GLU A CA 1
ATOM 1495 C C . GLU A 1 200 ? -29.123 -5.575 7.012 1.00 39.69 200 GLU A C 1
ATOM 1497 O O . GLU A 1 200 ? -28.512 -4.537 7.271 1.00 39.69 200 GLU A O 1
ATOM 1502 N N . THR A 1 201 ? -29.044 -6.166 5.826 1.00 47.09 201 THR A N 1
ATOM 1503 C CA . THR A 1 201 ? -28.538 -5.567 4.596 1.00 47.09 201 THR A CA 1
ATOM 1504 C C . THR A 1 201 ? -29.266 -4.258 4.295 1.00 47.09 201 THR A C 1
ATOM 1506 O O . THR A 1 201 ? -30.428 -4.256 3.882 1.00 47.09 201 THR A O 1
ATOM 1509 N N . GLY A 1 202 ? -28.564 -3.137 4.453 1.00 36.12 202 GLY A N 1
ATOM 1510 C CA . GLY A 1 202 ? -29.034 -1.822 4.036 1.00 36.12 202 GLY A CA 1
ATOM 1511 C C . GLY A 1 202 ? -29.228 -1.745 2.520 1.00 36.12 202 GLY A C 1
ATOM 1512 O O . GLY A 1 202 ? -28.267 -1.706 1.753 1.00 36.12 202 GLY A O 1
ATOM 1513 N N . LYS A 1 203 ? -30.491 -1.670 2.084 1.00 42.44 203 LYS A N 1
ATOM 1514 C CA . LYS A 1 203 ? -30.872 -1.171 0.757 1.00 42.44 203 LYS A CA 1
ATOM 1515 C C . LYS A 1 203 ? -30.591 0.331 0.695 1.00 42.44 203 LYS A C 1
ATOM 1517 O O . LYS A 1 203 ? -31.326 1.131 1.269 1.00 42.44 203 LYS A O 1
ATOM 1522 N N . SER A 1 204 ? -29.549 0.712 -0.036 1.00 42.16 204 SER A N 1
ATOM 1523 C CA . SER A 1 204 ? -29.317 2.096 -0.446 1.00 42.16 204 SER A CA 1
ATOM 1524 C C . SER A 1 204 ? -30.252 2.445 -1.608 1.00 42.16 204 SER A C 1
ATOM 1526 O O . SER A 1 204 ? -30.081 1.968 -2.728 1.00 42.16 204 SER A O 1
ATOM 1528 N N . ASN A 1 205 ? -31.272 3.256 -1.321 1.00 43.19 205 ASN A N 1
ATOM 1529 C CA . ASN A 1 205 ? -32.078 3.948 -2.322 1.00 43.19 205 ASN A CA 1
ATOM 1530 C C . ASN A 1 205 ? -31.337 5.215 -2.765 1.00 43.19 205 ASN A C 1
ATOM 1532 O O . ASN A 1 205 ? -31.451 6.257 -2.121 1.00 43.19 205 ASN A O 1
ATOM 1536 N N . THR A 1 206 ? -30.644 5.166 -3.898 1.00 39.34 206 THR A N 1
ATOM 1537 C CA . THR A 1 206 ? -30.215 6.369 -4.619 1.00 39.34 206 THR A CA 1
ATOM 1538 C C . THR A 1 206 ? -31.205 6.676 -5.740 1.00 39.34 206 THR A C 1
ATOM 1540 O O . THR A 1 206 ? -31.093 6.210 -6.870 1.00 39.34 206 THR A O 1
ATOM 1543 N N . LYS A 1 207 ? -32.204 7.505 -5.409 1.00 41.78 207 LYS A N 1
ATOM 1544 C CA . LYS A 1 207 ? -32.894 8.360 -6.381 1.00 41.78 207 LYS A CA 1
ATOM 1545 C C . LYS A 1 207 ? -31.972 9.539 -6.684 1.00 41.78 207 LYS A C 1
ATOM 1547 O O . LYS A 1 207 ? -31.721 10.358 -5.808 1.00 41.78 207 LYS A O 1
ATOM 1552 N N . GLY A 1 208 ? -31.505 9.633 -7.921 1.00 33.47 208 GLY A N 1
ATOM 1553 C CA . GLY A 1 208 ? -30.734 10.771 -8.412 1.00 33.47 208 GLY A CA 1
ATOM 1554 C C . GLY A 1 208 ? -30.712 10.749 -9.929 1.00 33.47 208 GLY A C 1
ATOM 1555 O O . GLY A 1 208 ? -29.790 10.210 -10.527 1.00 33.47 208 GLY A O 1
ATOM 1556 N N . GLY A 1 209 ? -31.781 11.268 -10.534 1.00 36.31 209 GLY A N 1
ATOM 1557 C CA . GLY A 1 209 ? -31.863 11.493 -11.969 1.00 36.31 209 GLY A CA 1
ATOM 1558 C C . GLY A 1 209 ? -30.929 12.623 -12.395 1.00 36.31 209 GLY A C 1
ATOM 1559 O O . GLY A 1 209 ? -30.886 13.674 -11.760 1.00 36.31 209 GLY A O 1
ATOM 1560 N N . GLY A 1 210 ? -30.207 12.387 -13.484 1.00 33.38 210 GLY A N 1
ATOM 1561 C CA . GLY A 1 210 ? -29.376 13.362 -14.173 1.00 33.38 210 GLY A CA 1
ATOM 1562 C C . GLY A 1 210 ? -29.200 12.919 -15.618 1.00 33.38 210 GLY A C 1
ATOM 1563 O O . GLY A 1 210 ? -28.350 12.093 -15.927 1.00 33.38 210 GLY A O 1
ATOM 1564 N N . THR A 1 211 ? -30.075 13.429 -16.478 1.00 37.72 211 THR A N 1
ATOM 1565 C CA . THR A 1 211 ? -30.012 13.404 -17.942 1.00 37.72 211 THR A CA 1
ATOM 1566 C C . THR A 1 211 ? -28.683 13.954 -18.453 1.00 37.72 211 THR A C 1
ATOM 1568 O O . THR A 1 211 ? -28.394 15.120 -18.198 1.00 37.72 211 THR A O 1
ATOM 1571 N N . ILE A 1 212 ? -27.945 13.172 -19.249 1.00 40.03 212 ILE A N 1
ATOM 1572 C CA . ILE A 1 212 ? -27.107 13.700 -20.334 1.00 40.03 212 ILE A CA 1
ATOM 1573 C C . ILE A 1 212 ? -27.324 12.827 -21.572 1.00 40.03 212 ILE A C 1
ATOM 1575 O O . ILE A 1 212 ? -27.019 11.635 -21.594 1.00 40.03 212 ILE A O 1
ATOM 1579 N N . GLU A 1 213 ? -27.908 13.461 -22.582 1.00 40.12 213 GLU A N 1
ATOM 1580 C CA . GLU A 1 213 ? -28.054 12.971 -23.942 1.00 40.12 213 GLU A CA 1
ATOM 1581 C C . GLU A 1 213 ? -26.711 12.967 -24.690 1.00 40.12 213 GLU A C 1
ATOM 1583 O O . GLU A 1 213 ? -25.855 13.824 -24.489 1.00 40.12 213 GLU A O 1
ATOM 1588 N N . ALA A 1 214 ? -26.625 12.023 -25.627 1.00 34.56 214 ALA A N 1
ATOM 1589 C CA . ALA A 1 214 ? -25.996 12.140 -26.940 1.00 34.56 214 ALA A CA 1
ATOM 1590 C C . ALA A 1 214 ? -24.487 12.450 -27.040 1.00 34.56 214 ALA A C 1
ATOM 1592 O O . ALA A 1 214 ? -24.051 13.594 -27.020 1.00 34.56 214 ALA A O 1
ATOM 1593 N N . LEU A 1 215 ? -23.722 11.413 -27.405 1.00 38.56 215 LEU A N 1
ATOM 1594 C CA . LEU A 1 215 ? -22.867 11.435 -28.604 1.00 38.56 215 LEU A CA 1
ATOM 1595 C C . LEU A 1 215 ? -22.491 9.997 -29.003 1.00 38.56 215 LEU A C 1
ATOM 1597 O O . LEU A 1 215 ? -21.430 9.469 -28.680 1.00 38.56 215 LEU A O 1
ATOM 1601 N N . GLN A 1 216 ? -23.403 9.350 -29.734 1.00 38.38 216 GLN A N 1
ATOM 1602 C CA . GLN A 1 216 ? -23.099 8.185 -30.562 1.00 38.38 216 GLN A CA 1
ATOM 1603 C C . GLN A 1 216 ? -22.282 8.639 -31.776 1.00 38.38 216 GLN A C 1
ATOM 1605 O O . GLN A 1 216 ? -22.773 9.392 -32.616 1.00 38.38 216 GLN A O 1
ATOM 1610 N N . LYS A 1 217 ? -21.064 8.112 -31.930 1.00 38.62 217 LYS A N 1
ATOM 1611 C CA . LYS A 1 217 ? -20.392 8.055 -33.233 1.00 38.62 217 LYS A CA 1
ATOM 1612 C C . LYS A 1 217 ? -19.690 6.712 -33.424 1.00 38.62 217 LYS A C 1
ATOM 1614 O O . LYS A 1 217 ? -18.533 6.534 -33.076 1.00 38.62 217 LYS A O 1
ATOM 1619 N N . SER A 1 218 ? -20.464 5.787 -33.992 1.00 35.25 218 SER A N 1
ATOM 1620 C CA . SER A 1 218 ? -20.104 4.892 -35.099 1.00 35.25 218 SER A CA 1
ATOM 1621 C C . SER A 1 218 ? -18.644 4.430 -35.200 1.00 35.25 218 SER A C 1
ATOM 1623 O O . SER A 1 218 ? -17.805 5.173 -35.710 1.00 35.25 218 SER A O 1
ATOM 1625 N N . ARG A 1 219 ? -18.403 3.139 -34.932 1.00 33.66 219 ARG A N 1
ATOM 1626 C CA . ARG A 1 219 ? -17.477 2.306 -35.720 1.00 33.66 219 ARG A CA 1
ATOM 1627 C C . ARG A 1 219 ? -17.931 0.841 -35.712 1.00 33.66 219 ARG A C 1
ATOM 1629 O O . ARG A 1 219 ? -18.045 0.224 -34.660 1.00 33.66 219 ARG A O 1
ATOM 1636 N N . ASN A 1 220 ? -18.198 0.342 -36.918 1.00 42.19 220 ASN A N 1
ATOM 1637 C CA . ASN A 1 220 ? -18.439 -1.057 -37.271 1.00 42.19 220 ASN A CA 1
ATOM 1638 C C . ASN A 1 220 ? -17.333 -1.991 -36.759 1.00 42.19 220 ASN A C 1
ATOM 1640 O O . ASN A 1 220 ? -16.161 -1.613 -36.814 1.00 42.19 220 ASN A O 1
ATOM 1644 N N . PRO A 1 221 ? -17.675 -3.259 -36.483 1.00 41.28 221 PRO A N 1
ATOM 1645 C CA . PRO A 1 221 ? -16.782 -4.360 -36.792 1.00 41.28 221 PRO A CA 1
ATOM 1646 C C . PRO A 1 221 ? -17.397 -5.286 -37.845 1.00 41.28 221 PRO A C 1
ATOM 1648 O O . PRO A 1 221 ? -18.519 -5.779 -37.731 1.00 41.28 221 PRO A O 1
ATOM 1651 N N . SER A 1 222 ? -16.614 -5.492 -38.895 1.00 34.69 222 SER A N 1
ATOM 1652 C CA . SER A 1 222 ? -16.852 -6.432 -39.976 1.00 34.69 222 SER A CA 1
ATOM 1653 C C . SER A 1 222 ? -16.851 -7.876 -39.464 1.00 34.69 222 SER A C 1
ATOM 1655 O O . SER A 1 222 ? -15.880 -8.334 -38.871 1.00 34.69 222 SER A O 1
ATOM 1657 N N . ILE A 1 223 ? -17.974 -8.548 -39.702 1.00 36.44 223 ILE A N 1
ATOM 1658 C CA . ILE A 1 223 ? -18.154 -9.906 -40.247 1.00 36.44 223 ILE A CA 1
ATOM 1659 C C . ILE A 1 223 ? -16.857 -10.716 -40.444 1.00 36.44 223 ILE A C 1
ATOM 1661 O O . ILE A 1 223 ? -15.993 -10.273 -41.195 1.00 36.44 223 ILE A O 1
ATOM 1665 N N . LEU A 1 224 ? -16.804 -11.931 -39.870 1.00 33.62 224 LEU A N 1
ATOM 1666 C CA . LEU A 1 224 ? -16.379 -13.220 -40.470 1.00 33.62 224 LEU A CA 1
ATOM 1667 C C . LEU A 1 224 ? -16.585 -14.366 -39.429 1.00 33.62 224 LEU A C 1
ATOM 1669 O O . LEU A 1 224 ? -16.788 -14.069 -38.253 1.00 33.62 224 LEU A O 1
ATOM 1673 N N . PRO A 1 225 ? -16.674 -15.648 -39.841 1.00 42.75 225 PRO A N 1
ATOM 1674 C CA . PRO A 1 225 ? -17.849 -16.480 -39.571 1.00 42.75 225 PRO A CA 1
ATOM 1675 C C . PRO A 1 225 ? -17.675 -17.526 -38.461 1.00 42.75 225 PRO A C 1
ATOM 1677 O O . PRO A 1 225 ? -16.579 -18.009 -38.181 1.00 42.75 225 PRO A O 1
ATOM 1680 N N . GLU A 1 226 ? -18.820 -17.937 -37.910 1.00 35.47 226 GLU A N 1
ATOM 1681 C CA . GLU A 1 226 ? -18.986 -19.153 -37.119 1.00 35.47 226 GLU A CA 1
ATOM 1682 C C . GLU A 1 226 ? -18.546 -20.380 -37.923 1.00 35.47 226 GLU A C 1
ATOM 1684 O O . GLU A 1 226 ? -19.089 -20.686 -38.986 1.00 35.47 226 GLU A O 1
ATOM 1689 N N . SER A 1 227 ? -17.585 -21.120 -37.376 1.00 33.62 227 SER A N 1
ATOM 1690 C CA . SER A 1 227 ? -17.387 -22.524 -37.711 1.00 33.62 227 SER A CA 1
ATOM 1691 C C . SER A 1 227 ? -17.730 -23.368 -36.490 1.00 33.62 227 SER A C 1
ATOM 1693 O O . SER A 1 227 ? -17.103 -23.318 -35.436 1.00 33.62 227 SER A O 1
ATOM 1695 N N . VAL A 1 228 ? -18.812 -24.110 -36.688 1.00 40.50 228 VAL A N 1
ATOM 1696 C CA . VAL A 1 228 ? -19.279 -25.289 -35.972 1.00 40.50 228 VAL A CA 1
ATOM 1697 C C . VAL A 1 228 ? -18.115 -26.207 -35.604 1.00 40.50 228 VAL A C 1
ATOM 1699 O O . VAL A 1 228 ? -17.337 -26.555 -36.484 1.00 40.50 228 VAL A O 1
ATOM 1702 N N . LEU A 1 229 ? -18.059 -26.676 -34.354 1.00 36.69 229 LEU A N 1
ATOM 1703 C CA . LEU A 1 229 ? -17.628 -28.038 -34.010 1.00 36.69 229 LEU A CA 1
ATOM 1704 C C . LEU A 1 229 ? -18.002 -28.341 -32.553 1.00 36.69 229 LEU A C 1
ATOM 1706 O O . LEU A 1 229 ? -17.435 -27.804 -31.604 1.00 36.69 229 LEU A O 1
ATOM 1710 N N . GLY A 1 230 ? -19.011 -29.198 -32.403 1.00 36.44 230 GLY A N 1
ATOM 1711 C CA . GLY A 1 230 ? -19.420 -29.757 -31.124 1.00 36.44 230 GLY A CA 1
ATOM 1712 C C . GLY A 1 230 ? -18.379 -30.724 -30.570 1.00 36.44 230 GLY A C 1
ATOM 1713 O O . GLY A 1 230 ? -17.766 -31.492 -31.308 1.00 36.44 230 GLY A O 1
ATOM 1714 N N . LEU A 1 231 ? -18.234 -30.724 -29.248 1.00 36.22 231 LEU A N 1
ATOM 1715 C CA . LEU A 1 231 ? -17.546 -31.776 -28.512 1.00 36.22 231 LEU A CA 1
ATOM 1716 C C . LEU A 1 231 ? -18.493 -32.317 -27.447 1.00 36.22 231 LEU A C 1
ATOM 1718 O O . LEU A 1 231 ? -18.769 -31.710 -26.417 1.00 36.22 231 LEU A O 1
ATOM 1722 N N . THR A 1 232 ? -19.026 -33.483 -27.775 1.00 35.50 232 THR A N 1
ATOM 1723 C CA . THR A 1 232 ? -19.774 -34.385 -26.915 1.00 35.50 232 THR A CA 1
ATOM 1724 C C . THR A 1 232 ? -18.905 -34.938 -25.783 1.00 35.50 232 THR A C 1
ATOM 1726 O O . THR A 1 232 ? -17.799 -35.407 -26.028 1.00 35.50 232 THR A O 1
ATOM 1729 N N . ASN A 1 233 ? -19.475 -34.965 -24.574 1.00 37.50 233 ASN A N 1
ATOM 1730 C CA . ASN A 1 233 ? -19.315 -35.974 -23.517 1.00 37.50 233 ASN A CA 1
ATOM 1731 C C . ASN A 1 233 ? -17.955 -36.691 -23.412 1.00 37.50 233 ASN A C 1
ATOM 1733 O O . ASN A 1 233 ? -17.788 -37.791 -23.943 1.00 37.50 233 ASN A O 1
ATOM 1737 N N . LEU A 1 234 ? -17.037 -36.160 -22.598 1.00 32.06 234 LEU A N 1
ATOM 1738 C CA . LEU A 1 234 ? -15.879 -36.930 -22.142 1.00 32.06 234 LEU A CA 1
ATOM 1739 C C . LEU A 1 234 ? -16.215 -37.669 -20.836 1.00 32.06 234 LEU A C 1
ATOM 1741 O O . LEU A 1 234 ? -16.208 -37.118 -19.737 1.00 32.06 234 LEU A O 1
ATOM 1745 N N . LYS A 1 235 ? -16.555 -38.951 -20.985 1.00 32.06 235 LYS A N 1
ATOM 1746 C CA . LYS A 1 235 ? -16.785 -39.919 -19.908 1.00 32.06 235 LYS A CA 1
ATOM 1747 C C . LYS A 1 235 ? -15.439 -40.320 -19.293 1.00 32.06 235 LYS A C 1
ATOM 1749 O O . LYS A 1 235 ? -14.699 -41.094 -19.898 1.00 32.06 235 LYS A O 1
ATOM 1754 N N . LEU A 1 236 ? -15.130 -39.815 -18.094 1.00 31.75 236 LEU A N 1
ATOM 1755 C CA . LEU A 1 236 ? -13.948 -40.214 -17.319 1.00 31.75 236 LEU A CA 1
ATOM 1756 C C . LEU A 1 236 ? -13.946 -41.735 -17.074 1.00 31.75 236 LEU A C 1
ATOM 1758 O O . LEU A 1 236 ? -14.819 -42.273 -16.387 1.00 31.75 236 LEU A O 1
ATOM 1762 N N . ARG A 1 237 ? -12.933 -42.429 -17.602 1.00 28.42 237 ARG A N 1
ATOM 1763 C CA . ARG A 1 237 ? -12.553 -43.782 -17.177 1.00 28.42 237 ARG A CA 1
ATOM 1764 C C . ARG A 1 237 ? -11.528 -43.686 -16.043 1.00 28.42 237 ARG A C 1
ATOM 1766 O O . ARG A 1 237 ? -10.560 -42.942 -16.138 1.00 28.42 237 ARG A O 1
ATOM 1773 N N . LYS A 1 238 ? -11.757 -44.467 -14.983 1.00 41.47 238 LYS A N 1
ATOM 1774 C CA . LYS A 1 238 ? -10.794 -44.777 -13.913 1.00 41.47 238 LYS A CA 1
ATOM 1775 C C . LYS A 1 238 ? -9.543 -45.474 -14.470 1.00 41.47 238 LYS A C 1
ATOM 1777 O O . LYS A 1 238 ? -9.667 -46.246 -15.419 1.00 41.47 238 LYS A O 1
ATOM 1782 N N . SER A 1 239 ? -8.440 -45.313 -13.727 1.00 33.09 239 SER A N 1
ATOM 1783 C CA . SER A 1 239 ? -7.128 -46.000 -13.782 1.00 33.09 239 SER A CA 1
ATOM 1784 C C . SER A 1 239 ? -6.035 -45.056 -14.299 1.00 33.09 239 SER A C 1
ATOM 1786 O O . SER A 1 239 ? -6.197 -44.471 -15.358 1.00 33.09 239 SER A O 1
ATOM 1788 N N . SER A 1 240 ? -4.952 -44.780 -13.571 1.00 33.38 240 SER A N 1
ATOM 1789 C CA . SER A 1 240 ? -4.030 -45.757 -12.985 1.00 33.38 240 SER A CA 1
ATOM 1790 C C . SER A 1 240 ? -3.396 -45.314 -11.661 1.00 33.38 240 SER A C 1
ATOM 1792 O O . SER A 1 240 ? -2.940 -44.183 -11.507 1.00 33.38 240 SER A O 1
ATOM 1794 N N . THR A 1 241 ? -3.296 -46.272 -10.746 1.00 37.44 241 THR A N 1
ATOM 1795 C CA . THR A 1 241 ? -2.435 -46.282 -9.562 1.00 37.44 241 THR A CA 1
ATOM 1796 C C . THR A 1 241 ? -0.962 -46.251 -9.986 1.00 37.44 241 THR A C 1
ATOM 1798 O O . THR A 1 241 ? -0.513 -47.170 -10.665 1.00 37.44 241 THR A O 1
ATOM 1801 N N . PHE A 1 242 ? -0.200 -45.239 -9.567 1.00 32.84 242 PHE A N 1
ATOM 1802 C CA . PHE A 1 242 ? 1.265 -45.273 -9.596 1.00 32.84 242 PHE A CA 1
ATOM 1803 C C . PHE A 1 242 ? 1.779 -45.389 -8.161 1.00 32.84 242 PHE A C 1
ATOM 1805 O O . PHE A 1 242 ? 1.631 -44.474 -7.355 1.00 32.84 242 PHE A O 1
ATOM 1812 N N . ALA A 1 243 ? 2.346 -46.551 -7.842 1.00 33.25 243 ALA A N 1
ATOM 1813 C CA . ALA A 1 243 ? 3.119 -46.771 -6.632 1.00 33.25 243 ALA A CA 1
ATOM 1814 C C . ALA A 1 243 ? 4.545 -46.260 -6.876 1.00 33.25 243 ALA A C 1
ATOM 1816 O O . ALA A 1 243 ? 5.229 -46.753 -7.771 1.00 33.25 243 ALA A O 1
ATOM 1817 N N . VAL A 1 244 ? 4.990 -45.281 -6.086 1.00 39.62 244 VAL A N 1
ATOM 1818 C CA . VAL A 1 244 ? 6.401 -44.883 -6.018 1.00 39.62 244 VAL A CA 1
ATOM 1819 C C . VAL A 1 244 ? 6.994 -45.515 -4.766 1.00 39.62 244 VAL A C 1
ATOM 1821 O O . VAL A 1 244 ? 6.554 -45.271 -3.644 1.00 39.62 244 VAL A O 1
ATOM 1824 N N . GLN A 1 245 ? 7.961 -46.392 -5.002 1.00 35.16 245 GLN A N 1
ATOM 1825 C CA . GLN A 1 245 ? 8.690 -47.166 -4.012 1.00 35.16 245 GLN A CA 1
ATOM 1826 C C . GLN A 1 245 ? 9.661 -46.245 -3.265 1.00 35.16 245 GLN A C 1
ATOM 1828 O O . GLN A 1 245 ? 10.535 -45.624 -3.867 1.00 35.16 245 GLN A O 1
ATOM 1833 N N . GLY A 1 246 ? 9.459 -46.126 -1.952 1.00 36.53 246 GLY A N 1
ATOM 1834 C CA . GLY A 1 246 ? 10.276 -45.297 -1.075 1.00 36.53 246 GLY A CA 1
ATOM 1835 C C . GLY A 1 246 ? 11.665 -45.887 -0.851 1.00 36.53 246 GLY A C 1
ATOM 1836 O O . GLY A 1 246 ? 11.805 -47.087 -0.623 1.00 36.53 246 GLY A O 1
ATOM 1837 N N . ASN A 1 247 ? 12.676 -45.020 -0.859 1.00 42.72 247 ASN A N 1
ATOM 1838 C CA . ASN A 1 247 ? 13.980 -45.305 -0.279 1.00 42.72 247 ASN A CA 1
ATOM 1839 C C . ASN A 1 247 ? 14.383 -44.157 0.651 1.00 42.72 247 ASN A C 1
ATOM 1841 O O . ASN A 1 247 ? 14.260 -42.979 0.319 1.00 42.72 247 ASN A O 1
ATOM 1845 N N . ASN A 1 248 ? 14.818 -44.543 1.847 1.00 54.91 248 ASN A N 1
ATOM 1846 C CA . ASN A 1 248 ? 15.128 -43.667 2.966 1.00 54.91 248 ASN A CA 1
ATOM 1847 C C . ASN A 1 248 ? 16.482 -42.983 2.752 1.00 54.91 248 ASN A C 1
ATOM 1849 O O . ASN A 1 248 ? 17.490 -43.677 2.745 1.00 54.91 248 ASN A O 1
ATOM 1853 N N . ASN A 1 249 ? 16.497 -41.652 2.640 1.00 51.34 249 ASN A N 1
ATOM 1854 C CA . ASN A 1 249 ? 17.631 -40.788 2.994 1.00 51.34 249 ASN A CA 1
ATOM 1855 C C . ASN A 1 249 ? 17.094 -39.388 3.360 1.00 51.34 249 ASN A C 1
ATOM 1857 O O . ASN A 1 249 ? 16.838 -38.540 2.508 1.00 51.34 249 ASN A O 1
ATOM 1861 N N . LYS A 1 250 ? 16.863 -39.214 4.663 1.00 53.41 250 LYS A N 1
ATOM 1862 C CA . LYS A 1 250 ? 16.546 -37.986 5.417 1.00 53.41 250 LYS A CA 1
ATOM 1863 C C . LYS A 1 250 ? 17.873 -37.220 5.617 1.00 53.41 250 LYS A C 1
ATOM 1865 O O . LYS A 1 250 ? 18.861 -37.872 5.920 1.00 53.41 250 LYS A O 1
ATOM 1870 N N . ASP A 1 251 ? 18.090 -35.928 5.359 1.00 52.97 251 ASP A N 1
ATOM 1871 C CA . ASP A 1 251 ? 17.320 -34.732 5.728 1.00 52.97 251 ASP A CA 1
ATOM 1872 C C . ASP A 1 251 ? 17.738 -33.484 4.893 1.00 52.97 251 ASP A C 1
ATOM 1874 O O . ASP A 1 251 ? 17.838 -32.373 5.405 1.00 52.97 251 ASP A O 1
ATOM 187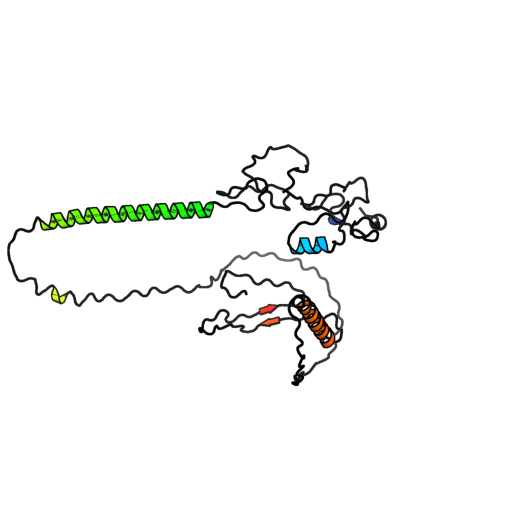8 N N . MET A 1 252 ? 18.004 -33.619 3.585 1.00 49.97 252 MET A N 1
ATOM 1879 C CA . MET A 1 252 ? 18.261 -32.446 2.711 1.00 49.97 252 MET A CA 1
ATOM 1880 C C . MET A 1 252 ? 17.472 -32.447 1.387 1.00 49.97 252 MET A C 1
ATOM 1882 O O . MET A 1 252 ? 17.645 -31.571 0.544 1.00 49.97 252 MET A O 1
ATOM 1886 N N . ALA A 1 253 ? 16.564 -33.412 1.219 1.00 50.59 253 ALA A N 1
ATOM 1887 C CA . ALA A 1 253 ? 15.795 -33.631 -0.007 1.00 50.59 253 ALA A CA 1
ATOM 1888 C C . ALA A 1 253 ? 14.413 -32.939 -0.028 1.00 50.59 253 ALA A C 1
ATOM 1890 O O . ALA A 1 253 ? 13.712 -32.995 -1.034 1.00 50.59 253 ALA A O 1
ATOM 1891 N N . GLU A 1 254 ? 13.991 -32.274 1.051 1.00 48.62 254 GLU A N 1
ATOM 1892 C CA . GLU A 1 254 ? 12.603 -31.796 1.170 1.00 48.62 254 GLU A CA 1
ATOM 1893 C C . GLU A 1 254 ? 12.316 -30.508 0.376 1.00 48.62 254 GLU A C 1
ATOM 1895 O O . GLU A 1 254 ? 11.218 -30.350 -0.151 1.00 48.62 254 GLU A O 1
ATOM 1900 N N . ARG A 1 255 ? 13.310 -29.627 0.173 1.00 50.66 255 ARG A N 1
ATOM 1901 C CA . ARG A 1 255 ? 13.141 -28.420 -0.668 1.00 50.66 255 ARG A CA 1
ATOM 1902 C C . ARG A 1 255 ? 13.270 -28.675 -2.173 1.00 50.66 255 ARG A C 1
ATOM 1904 O O . ARG A 1 255 ? 12.706 -27.921 -2.951 1.00 50.66 255 ARG A O 1
ATOM 1911 N N . VAL A 1 256 ? 13.969 -29.732 -2.588 1.00 54.59 256 VAL A N 1
ATOM 1912 C CA . VAL A 1 256 ? 14.148 -30.071 -4.018 1.00 54.59 256 VAL A CA 1
ATOM 1913 C C . VAL A 1 256 ? 12.936 -30.840 -4.569 1.00 54.59 256 VAL A C 1
ATOM 1915 O O . VAL A 1 256 ? 12.640 -30.778 -5.764 1.00 54.59 256 VAL A O 1
ATOM 1918 N N . ASN A 1 257 ? 12.178 -31.509 -3.695 1.00 58.91 257 ASN A N 1
ATOM 1919 C CA . ASN A 1 257 ? 10.991 -32.274 -4.076 1.00 58.91 257 ASN A CA 1
ATOM 1920 C C . ASN A 1 257 ? 9.772 -31.401 -4.422 1.00 58.91 257 ASN A C 1
ATOM 1922 O O . ASN A 1 257 ? 8.928 -31.835 -5.203 1.00 58.91 257 ASN A O 1
ATOM 1926 N N . SER A 1 258 ? 9.658 -30.178 -3.892 1.00 61.22 258 SER A N 1
ATOM 1927 C CA . SER A 1 258 ? 8.520 -29.300 -4.207 1.00 61.22 258 SER A CA 1
ATOM 1928 C C . SER A 1 258 ? 8.612 -28.717 -5.621 1.00 61.22 258 SER A C 1
ATOM 1930 O O . SER A 1 258 ? 7.609 -28.692 -6.336 1.00 61.22 258 SER A O 1
ATOM 1932 N N . GLU A 1 259 ? 9.809 -28.327 -6.071 1.00 68.38 259 GLU A N 1
ATOM 1933 C CA . GLU A 1 259 ? 10.017 -27.821 -7.435 1.00 68.38 259 GLU A CA 1
ATOM 1934 C C . GLU A 1 259 ? 9.839 -28.916 -8.489 1.00 68.38 259 GLU A C 1
ATOM 1936 O O . GLU A 1 259 ? 9.199 -28.690 -9.517 1.00 68.38 259 GLU A O 1
ATOM 1941 N N . THR A 1 260 ? 10.328 -30.132 -8.223 1.00 74.00 260 THR A N 1
ATOM 1942 C CA . THR A 1 260 ? 10.142 -31.267 -9.142 1.00 74.00 260 THR A CA 1
ATOM 1943 C C . THR A 1 260 ? 8.687 -31.729 -9.211 1.00 74.00 260 THR A C 1
ATOM 1945 O O . THR A 1 260 ? 8.212 -32.061 -10.299 1.00 74.00 260 THR A O 1
ATOM 1948 N N . GLN A 1 261 ? 7.940 -31.693 -8.101 1.00 78.06 261 GLN A N 1
ATOM 1949 C CA . GLN A 1 261 ? 6.502 -31.987 -8.119 1.00 78.06 261 GLN A CA 1
ATOM 1950 C C . GLN A 1 261 ? 5.701 -30.925 -8.880 1.00 78.06 261 GLN A C 1
ATOM 1952 O O . GLN A 1 261 ? 4.809 -31.276 -9.654 1.00 78.06 261 GLN A O 1
ATOM 1957 N N . LEU A 1 262 ? 6.041 -29.642 -8.726 1.00 74.56 262 LEU A N 1
ATOM 1958 C CA . LEU A 1 262 ? 5.373 -28.560 -9.448 1.00 74.56 262 LEU A CA 1
ATOM 1959 C C . LEU A 1 262 ? 5.684 -28.601 -10.951 1.00 74.56 262 LEU A C 1
ATOM 1961 O O . LEU A 1 262 ? 4.779 -28.446 -11.772 1.00 74.56 262 LEU A O 1
ATOM 1965 N N . ALA A 1 263 ? 6.939 -28.874 -11.319 1.00 75.94 263 ALA A N 1
ATOM 1966 C CA . ALA A 1 263 ? 7.347 -29.041 -12.711 1.00 75.94 263 ALA A CA 1
ATOM 1967 C C . ALA A 1 263 ? 6.652 -30.247 -13.367 1.00 75.94 263 ALA A C 1
ATOM 1969 O O . ALA A 1 263 ? 6.157 -30.138 -14.490 1.00 75.94 263 ALA A O 1
ATOM 1970 N N . GLY A 1 264 ? 6.548 -31.375 -12.654 1.00 82.31 264 GLY A N 1
ATOM 1971 C CA . GLY A 1 264 ? 5.819 -32.559 -13.115 1.00 82.31 264 GLY A CA 1
ATOM 1972 C C . GLY A 1 264 ? 4.322 -32.296 -13.295 1.00 82.31 264 GLY A C 1
ATOM 1973 O O . GLY A 1 264 ? 3.742 -32.679 -14.311 1.00 82.31 264 GLY A O 1
ATOM 1974 N N . PHE A 1 265 ? 3.709 -31.569 -12.360 1.00 81.38 265 PHE A N 1
ATOM 1975 C CA . PHE A 1 265 ? 2.308 -31.162 -12.446 1.00 81.38 265 PHE A CA 1
ATOM 1976 C C . PHE A 1 265 ? 2.046 -30.226 -13.637 1.00 81.38 265 PHE A C 1
ATOM 1978 O O . PHE A 1 265 ? 1.138 -30.474 -14.431 1.00 81.38 265 PHE A O 1
ATOM 1985 N N . MET A 1 266 ? 2.874 -29.191 -13.811 1.00 76.31 266 MET A N 1
ATOM 1986 C CA . MET A 1 266 ? 2.784 -28.254 -14.937 1.00 76.31 266 MET A CA 1
ATOM 1987 C C . MET A 1 266 ? 3.014 -28.954 -16.285 1.00 76.31 266 MET A C 1
ATOM 1989 O O . MET A 1 266 ? 2.325 -28.653 -17.259 1.00 76.31 266 MET A O 1
ATOM 1993 N N . SER A 1 267 ? 3.941 -29.915 -16.345 1.00 80.19 267 SER A N 1
ATOM 1994 C CA . SER A 1 267 ? 4.200 -30.730 -17.539 1.00 80.19 267 SER A CA 1
ATOM 1995 C C . SER A 1 267 ? 3.011 -31.630 -17.892 1.00 80.19 267 SER A C 1
ATOM 1997 O O . SER A 1 267 ? 2.591 -31.680 -19.051 1.00 80.19 267 SER A O 1
ATOM 1999 N N . GLY A 1 268 ? 2.396 -32.269 -16.890 1.00 81.81 268 GLY A N 1
ATOM 2000 C CA . GLY A 1 268 ? 1.165 -33.042 -17.066 1.00 81.81 268 GLY A CA 1
ATOM 2001 C C . GLY A 1 268 ? 0.012 -32.180 -17.581 1.00 81.81 268 GLY A C 1
ATOM 2002 O O . GLY A 1 268 ? -0.679 -32.581 -18.514 1.00 81.81 268 GLY A O 1
ATOM 2003 N N . PHE A 1 269 ? -0.133 -30.962 -17.051 1.00 79.12 269 PHE A N 1
ATOM 2004 C CA . PHE A 1 269 ? -1.114 -29.988 -17.534 1.00 79.12 269 PHE A CA 1
ATOM 2005 C C . PHE A 1 269 ? -0.857 -29.573 -18.988 1.00 79.12 269 PHE A C 1
ATOM 2007 O O . PHE A 1 269 ? -1.777 -29.614 -19.796 1.00 79.12 269 PHE A O 1
ATOM 2014 N N . ARG A 1 270 ? 0.385 -29.234 -19.360 1.00 75.62 270 ARG A N 1
ATOM 2015 C CA . ARG A 1 270 ? 0.733 -28.876 -20.750 1.00 75.62 270 ARG A CA 1
ATOM 2016 C C . ARG A 1 270 ? 0.485 -30.020 -21.729 1.00 75.62 270 ARG A C 1
ATOM 2018 O O . ARG A 1 270 ? -0.021 -29.787 -22.822 1.00 75.62 270 ARG A O 1
ATOM 2025 N N . THR A 1 271 ? 0.806 -31.244 -21.318 1.00 82.88 271 THR A N 1
ATOM 2026 C CA . THR A 1 271 ? 0.606 -32.449 -22.135 1.00 82.88 271 THR A CA 1
ATOM 2027 C C . THR A 1 271 ? -0.881 -32.761 -22.307 1.00 82.88 271 THR A C 1
ATOM 2029 O O . THR A 1 271 ? -1.322 -33.067 -23.407 1.00 82.88 271 THR A O 1
ATOM 2032 N N . ALA A 1 272 ? -1.679 -32.630 -21.243 1.00 76.19 272 ALA A N 1
ATOM 2033 C CA . ALA A 1 272 ? -3.127 -32.844 -21.296 1.00 76.19 272 ALA A CA 1
ATOM 2034 C C . ALA A 1 272 ? -3.870 -31.786 -22.131 1.00 76.19 272 ALA A C 1
ATOM 2036 O O . ALA A 1 272 ? -4.982 -32.036 -22.593 1.00 76.19 272 ALA A O 1
ATOM 2037 N N . LEU A 1 273 ? -3.264 -30.613 -22.319 1.00 80.38 273 LEU A N 1
ATOM 2038 C CA . LEU A 1 273 ? -3.818 -29.491 -23.076 1.00 80.38 273 LEU A CA 1
ATOM 2039 C C . LEU A 1 273 ? -3.347 -29.440 -24.543 1.00 80.38 273 LEU A C 1
ATOM 2041 O O . LEU A 1 273 ? -3.623 -28.463 -25.239 1.00 80.38 273 LEU A O 1
ATOM 2045 N N . ASP A 1 274 ? -2.679 -30.499 -25.014 1.00 81.00 274 ASP A N 1
ATOM 2046 C CA . ASP A 1 274 ? -2.327 -30.754 -26.422 1.00 81.00 274 ASP A CA 1
ATOM 2047 C C . ASP A 1 274 ? -1.615 -29.575 -27.116 1.00 81.00 274 ASP A C 1
ATOM 2049 O O . ASP A 1 274 ? -1.850 -29.260 -28.281 1.00 81.00 274 ASP A O 1
ATOM 2053 N N . GLY A 1 275 ? -0.776 -28.855 -26.362 1.00 73.00 275 GLY A N 1
ATOM 2054 C CA . GLY A 1 275 ? 0.006 -27.732 -26.887 1.00 73.00 275 GLY A CA 1
ATOM 2055 C C . GLY A 1 275 ? -0.808 -26.496 -27.287 1.00 73.00 275 GLY A C 1
ATOM 2056 O O . GLY A 1 275 ? -0.262 -25.605 -27.932 1.00 73.00 275 GLY A O 1
ATOM 2057 N N . LYS A 1 276 ? -2.090 -26.393 -26.911 1.00 78.56 276 LYS A N 1
ATOM 2058 C CA . LYS A 1 276 ? -2.852 -25.155 -27.122 1.00 78.56 276 LYS A CA 1
ATOM 2059 C C . LYS A 1 276 ? -2.381 -24.096 -26.127 1.00 78.56 276 LYS A C 1
ATOM 2061 O O . LYS A 1 276 ? -2.641 -24.195 -24.933 1.00 78.56 276 LYS A O 1
ATOM 2066 N N . GLU A 1 277 ? -1.692 -23.075 -26.631 1.00 73.38 277 GLU A N 1
ATOM 2067 C CA . GLU A 1 277 ? -1.154 -21.962 -25.830 1.00 73.38 277 GLU A CA 1
ATOM 2068 C C . GLU A 1 277 ? -2.252 -21.052 -25.239 1.00 73.38 277 GLU A C 1
ATOM 2070 O O . GLU A 1 277 ? -1.997 -20.283 -24.316 1.00 73.38 277 GLU A O 1
ATOM 2075 N N . ASP A 1 278 ? -3.499 -21.215 -25.693 1.00 73.25 278 ASP A N 1
ATOM 2076 C CA . ASP A 1 278 ? -4.664 -20.421 -25.296 1.00 73.25 278 ASP A CA 1
ATOM 2077 C C . ASP A 1 278 ? -5.699 -21.251 -24.517 1.00 73.25 278 ASP A C 1
ATOM 2079 O O . ASP A 1 278 ? -6.867 -21.365 -24.902 1.00 73.25 278 ASP A O 1
ATOM 2083 N N . VAL A 1 279 ? -5.284 -21.863 -23.406 1.00 75.00 279 VAL A N 1
ATOM 2084 C CA . VAL A 1 279 ? -6.232 -22.521 -22.497 1.00 75.00 279 VAL A CA 1
ATOM 2085 C C . VAL A 1 279 ? -6.666 -21.548 -21.419 1.00 75.00 279 VAL A C 1
ATOM 2087 O O . VAL A 1 279 ? -5.922 -21.193 -20.506 1.00 75.00 279 VAL A O 1
ATOM 2090 N N . PHE A 1 280 ? -7.922 -21.140 -21.528 1.00 83.44 280 PHE A N 1
ATOM 2091 C CA . PHE A 1 280 ? -8.565 -20.245 -20.588 1.00 83.44 280 PHE A CA 1
ATOM 2092 C C . PHE A 1 280 ? -9.535 -21.018 -19.708 1.00 83.44 280 PHE A C 1
ATOM 2094 O O . PHE A 1 280 ? -10.463 -21.657 -20.198 1.00 83.44 280 PHE A O 1
ATOM 2101 N N . VAL A 1 281 ? -9.326 -20.937 -18.396 1.00 86.19 281 VAL A N 1
ATOM 2102 C CA . VAL A 1 281 ? -10.249 -21.491 -17.406 1.00 86.19 281 VAL A CA 1
ATOM 2103 C C . VAL A 1 281 ? -11.123 -20.356 -16.887 1.00 86.19 281 VAL A C 1
ATOM 2105 O O . VAL A 1 281 ? -10.614 -19.356 -16.382 1.00 86.19 281 VAL A O 1
ATOM 2108 N N . ASN A 1 282 ? -12.436 -20.510 -17.032 1.00 92.12 282 ASN A N 1
ATOM 2109 C CA . ASN A 1 282 ? -13.427 -19.656 -16.388 1.00 92.12 282 ASN A CA 1
ATOM 2110 C C . ASN A 1 282 ? -14.052 -20.459 -15.245 1.00 92.12 282 ASN A C 1
ATOM 2112 O O . ASN A 1 282 ? -14.375 -21.634 -15.426 1.00 92.12 282 ASN A O 1
ATOM 2116 N N . PHE A 1 283 ? -14.228 -19.835 -14.085 1.00 95.19 283 PHE A N 1
ATOM 2117 C CA . PHE A 1 283 ? -14.895 -20.452 -12.943 1.00 95.19 283 PHE A CA 1
ATOM 2118 C C . PHE A 1 283 ? -16.295 -19.866 -12.821 1.00 95.19 283 PHE A C 1
ATOM 2120 O O . PHE A 1 283 ? -16.441 -18.650 -12.753 1.00 95.19 283 PHE A O 1
ATOM 2127 N N . LEU A 1 284 ? -17.309 -20.724 -12.776 1.00 96.38 284 LEU A N 1
ATOM 2128 C CA . LEU A 1 284 ? -18.692 -20.355 -12.495 1.00 96.38 284 LEU A CA 1
ATOM 2129 C C . LEU A 1 284 ? -19.097 -21.035 -11.189 1.00 96.38 284 LEU A C 1
ATOM 2131 O O . LEU A 1 284 ? -18.854 -22.229 -11.013 1.00 96.38 284 LEU A O 1
ATOM 2135 N N . PHE A 1 285 ? -19.680 -20.272 -10.275 1.00 96.12 285 PHE A N 1
ATOM 2136 C CA . PHE A 1 285 ? -20.187 -20.766 -9.003 1.00 96.12 285 PHE A CA 1
ATOM 2137 C C . PHE A 1 285 ? -21.677 -20.460 -8.920 1.00 96.12 285 PHE A C 1
ATOM 2139 O O . PHE A 1 285 ? -22.099 -19.315 -9.086 1.00 96.12 285 PHE A O 1
ATOM 2146 N N . GLU A 1 286 ? -22.453 -21.507 -8.659 1.00 97.00 286 GLU A N 1
ATOM 2147 C CA . GLU A 1 286 ? -23.898 -21.459 -8.471 1.00 97.00 286 GLU A CA 1
ATOM 2148 C C . GLU A 1 286 ? -24.223 -22.050 -7.100 1.00 97.00 286 GLU A C 1
ATOM 2150 O O . GLU A 1 286 ? -23.790 -23.157 -6.781 1.00 97.00 286 GLU A O 1
ATOM 2155 N N . ASP A 1 287 ? -24.944 -21.278 -6.288 1.00 96.38 287 ASP A N 1
ATOM 2156 C CA . ASP A 1 287 ? -25.366 -21.620 -4.927 1.00 96.38 287 ASP A CA 1
ATOM 2157 C C . ASP A 1 287 ? -24.232 -22.193 -4.053 1.00 96.38 287 ASP A C 1
ATOM 2159 O O . ASP A 1 287 ? -24.399 -23.164 -3.311 1.00 96.38 287 ASP A O 1
ATOM 2163 N N . LEU A 1 288 ? -23.037 -21.592 -4.139 1.00 95.50 288 LEU A N 1
ATOM 2164 C CA . LEU A 1 288 ? -21.888 -22.057 -3.374 1.00 95.50 288 LEU A CA 1
ATOM 2165 C C . LEU A 1 288 ? -22.149 -21.838 -1.878 1.00 95.50 288 LEU A C 1
ATOM 2167 O O . LEU A 1 288 ? -22.424 -20.723 -1.416 1.00 95.50 288 LEU A O 1
ATOM 2171 N N . GLY A 1 289 ? -22.045 -22.926 -1.120 1.00 95.00 289 GLY A N 1
ATOM 2172 C CA . GLY A 1 289 ? -22.229 -22.937 0.320 1.00 95.00 289 GLY A CA 1
ATOM 2173 C C . GLY A 1 289 ? -21.175 -23.782 1.023 1.00 95.00 289 GLY A C 1
ATOM 2174 O O . GLY A 1 289 ? -20.732 -24.807 0.509 1.00 95.00 289 GLY A O 1
ATOM 2175 N N . LEU A 1 290 ? -20.786 -23.352 2.221 1.00 94.62 290 LEU A N 1
ATOM 2176 C CA . LEU A 1 290 ? -19.857 -24.074 3.085 1.00 94.62 290 LEU A CA 1
ATOM 2177 C C . LEU A 1 290 ? -20.474 -24.205 4.473 1.00 94.62 290 LEU A C 1
ATOM 2179 O O . LEU A 1 290 ? -20.760 -23.199 5.127 1.00 94.62 290 LEU A O 1
ATOM 2183 N N . GLN A 1 291 ? -20.660 -25.444 4.922 1.00 96.31 291 GLN A N 1
ATOM 2184 C CA . GLN A 1 291 ? -21.148 -25.768 6.257 1.00 96.31 291 GLN A CA 1
ATOM 2185 C C . GLN A 1 291 ? -20.052 -26.489 7.045 1.00 96.31 291 GLN A C 1
ATOM 2187 O O . GLN A 1 291 ? -19.472 -27.466 6.573 1.00 96.31 291 GLN A O 1
ATOM 2192 N N . LEU A 1 292 ? -19.763 -26.003 8.250 1.00 95.31 292 LEU A N 1
ATOM 2193 C CA . LEU A 1 292 ? -18.852 -26.668 9.178 1.00 95.31 292 LEU A CA 1
ATOM 2194 C C . LEU A 1 292 ? -19.535 -27.858 9.851 1.00 95.31 292 LEU A C 1
ATOM 2196 O O . LEU A 1 292 ? -20.761 -27.944 9.906 1.00 95.31 292 LEU A O 1
ATOM 2200 N N . LYS A 1 293 ? -18.727 -28.753 10.430 1.00 95.38 293 LYS A N 1
ATOM 2201 C CA . LYS A 1 293 ? -19.219 -29.913 11.196 1.00 95.38 293 LYS A CA 1
ATOM 2202 C C . LYS A 1 293 ? -20.140 -29.515 12.355 1.00 95.38 293 LYS A C 1
ATOM 2204 O O . LYS A 1 293 ? -21.035 -30.274 12.699 1.00 95.38 293 LYS A O 1
ATOM 2209 N N . ASP A 1 294 ? -19.969 -28.304 12.878 1.00 94.88 294 ASP A N 1
ATOM 2210 C CA . ASP A 1 294 ? -20.795 -27.728 13.945 1.00 94.88 294 ASP A CA 1
ATOM 2211 C C . ASP A 1 294 ? -22.164 -27.218 13.446 1.00 94.88 294 ASP A C 1
ATOM 2213 O O . ASP A 1 294 ? -22.908 -26.584 14.187 1.00 94.88 294 ASP A O 1
ATOM 2217 N N . GLY A 1 295 ? -22.489 -27.422 12.164 1.00 95.00 295 GLY A N 1
ATOM 2218 C CA . GLY A 1 295 ? -23.731 -26.972 11.532 1.00 95.00 295 GLY A CA 1
ATOM 2219 C C . GLY A 1 295 ? -23.732 -25.500 11.109 1.00 95.00 295 GLY A C 1
ATOM 2220 O O . GLY A 1 295 ? -24.641 -25.073 10.396 1.00 95.00 295 GLY A O 1
ATOM 2221 N N . LYS A 1 296 ? -22.708 -24.722 11.486 1.00 94.38 296 LYS A N 1
ATOM 2222 C CA . LYS A 1 296 ? -22.567 -23.311 11.105 1.00 94.38 296 LYS A CA 1
ATOM 2223 C C . LYS A 1 296 ? -22.289 -23.172 9.605 1.00 94.38 296 LYS A C 1
ATOM 2225 O O . LYS A 1 296 ? -21.308 -23.715 9.098 1.00 94.38 296 LYS A O 1
ATOM 2230 N N . HIS A 1 297 ? -23.123 -22.400 8.913 1.00 93.25 297 HIS A N 1
ATOM 2231 C CA . HIS A 1 297 ? -22.888 -22.004 7.524 1.00 93.25 297 HIS A CA 1
ATOM 2232 C C . HIS A 1 297 ? -21.952 -20.789 7.482 1.00 93.25 297 HIS A C 1
ATOM 2234 O O . HIS A 1 297 ? -22.260 -19.761 8.082 1.00 93.25 297 HIS A O 1
ATOM 2240 N N . ILE A 1 298 ? -20.810 -20.912 6.801 1.00 93.38 298 ILE A N 1
ATOM 2241 C CA . ILE A 1 298 ? -19.873 -19.800 6.556 1.00 93.38 298 ILE A CA 1
ATOM 2242 C C . ILE A 1 298 ? -20.204 -19.105 5.236 1.00 93.38 298 ILE A C 1
ATOM 2244 O O . ILE A 1 298 ? -20.163 -17.883 5.160 1.00 93.38 298 ILE A O 1
ATOM 2248 N N . LEU A 1 299 ? -20.582 -19.876 4.217 1.00 94.12 299 LEU A N 1
ATOM 2249 C CA . LEU A 1 299 ? -21.025 -19.371 2.919 1.00 94.12 299 LEU A CA 1
ATOM 2250 C C . LEU A 1 299 ? -22.395 -19.969 2.613 1.00 94.12 299 LEU A C 1
ATOM 2252 O O . LEU A 1 299 ? -22.632 -21.148 2.897 1.00 94.12 299 LEU A O 1
ATOM 2256 N N . LYS A 1 300 ? -23.301 -19.169 2.054 1.00 95.69 300 LYS A N 1
ATOM 2257 C CA . LYS A 1 300 ? -24.626 -19.622 1.625 1.00 95.69 300 LYS A CA 1
ATOM 2258 C C . LYS A 1 300 ? -25.087 -18.787 0.436 1.00 95.69 300 LYS A C 1
ATOM 2260 O O . LYS A 1 300 ? -25.104 -17.563 0.540 1.00 95.69 300 LYS A O 1
ATOM 2265 N N . GLY A 1 301 ? -25.490 -19.437 -0.655 1.00 95.19 301 GLY A N 1
ATOM 2266 C CA . GLY A 1 301 ? -26.079 -18.743 -1.801 1.00 95.19 301 GLY A CA 1
ATOM 2267 C C . GLY A 1 301 ? -25.111 -17.870 -2.588 1.00 95.19 301 GLY A C 1
ATOM 2268 O O . GLY A 1 301 ? -25.547 -16.894 -3.201 1.00 95.19 301 GLY A O 1
ATOM 2269 N N . VAL A 1 302 ? -23.806 -18.164 -2.561 1.00 95.50 302 VAL A N 1
ATOM 2270 C CA . VAL A 1 302 ? -22.826 -17.355 -3.294 1.00 95.50 302 VAL A CA 1
ATOM 2271 C C . VAL A 1 302 ? -22.848 -17.754 -4.768 1.00 95.50 302 VAL A C 1
ATOM 2273 O O . VAL A 1 302 ? -22.536 -18.888 -5.123 1.00 95.50 302 VAL A O 1
ATOM 2276 N N . ASN A 1 303 ? -23.215 -16.798 -5.620 1.00 96.88 303 ASN A N 1
ATOM 2277 C CA . ASN A 1 303 ? -23.255 -16.947 -7.072 1.00 96.88 303 ASN A CA 1
ATOM 2278 C C . ASN A 1 303 ? -22.277 -15.969 -7.726 1.00 96.88 303 ASN A C 1
ATOM 2280 O O . ASN A 1 303 ? -22.134 -14.835 -7.264 1.00 96.88 303 ASN A O 1
ATOM 2284 N N . GLY A 1 304 ? -21.643 -16.373 -8.823 1.00 96.44 304 GLY A N 1
ATOM 2285 C CA . GLY A 1 304 ? -20.792 -15.485 -9.610 1.00 96.44 304 GLY A CA 1
ATOM 2286 C C . GLY A 1 304 ? -19.840 -16.212 -10.553 1.00 96.44 304 GLY A C 1
ATOM 2287 O O . GLY A 1 304 ? -19.906 -17.425 -10.734 1.00 96.44 304 GLY A O 1
ATOM 2288 N N . GLU A 1 305 ? -18.971 -15.433 -11.192 1.00 97.31 305 GLU A N 1
ATOM 2289 C CA . GLU A 1 305 ? -18.098 -15.902 -12.264 1.00 97.31 305 GLU A CA 1
ATOM 2290 C C . GLU A 1 305 ? -16.717 -15.231 -12.174 1.00 97.31 305 GLU A C 1
ATOM 2292 O O . GLU A 1 305 ? -16.619 -14.006 -12.078 1.00 97.31 305 GLU A O 1
ATOM 2297 N N . ILE A 1 306 ? -15.643 -16.022 -12.256 1.00 96.38 306 ILE A N 1
ATOM 2298 C CA . ILE A 1 306 ? -14.266 -15.546 -12.440 1.00 96.38 306 ILE A CA 1
ATOM 2299 C C . ILE A 1 306 ? -13.860 -15.859 -13.877 1.00 96.38 306 ILE A C 1
ATOM 2301 O O . ILE A 1 306 ? -13.722 -17.020 -14.269 1.00 96.38 306 ILE A O 1
ATOM 2305 N N . LYS A 1 307 ? -13.655 -14.805 -14.667 1.00 94.88 307 LYS A N 1
ATOM 2306 C CA . LYS A 1 307 ? -13.242 -14.920 -16.067 1.00 94.88 307 LYS A CA 1
ATOM 2307 C C . LYS A 1 307 ? -11.727 -14.973 -16.175 1.00 94.88 307 LYS A C 1
ATOM 2309 O O . LYS A 1 307 ? -11.016 -14.196 -15.541 1.00 94.88 307 LYS A O 1
ATOM 2314 N N . SER A 1 308 ? -11.250 -15.834 -17.059 1.00 92.81 308 SER A N 1
ATOM 2315 C CA . SER A 1 308 ? -9.873 -15.820 -17.539 1.00 92.81 308 SER A CA 1
ATOM 2316 C C . SER A 1 308 ? -9.444 -14.425 -18.017 1.00 92.81 308 SER A C 1
ATOM 2318 O O . SER A 1 308 ? -10.255 -13.616 -18.477 1.00 92.81 308 SER A O 1
ATOM 2320 N N . LYS A 1 309 ? -8.142 -14.136 -17.890 1.00 87.75 309 LYS A N 1
ATOM 2321 C CA . LYS A 1 309 ? -7.525 -12.834 -18.220 1.00 87.75 309 LYS A CA 1
ATOM 2322 C C . LYS A 1 309 ? -8.066 -11.637 -17.423 1.00 87.75 309 LYS A C 1
ATOM 2324 O O . LYS A 1 309 ? -7.775 -10.498 -17.779 1.00 87.75 309 LYS A O 1
ATOM 2329 N N . LYS A 1 310 ? -8.834 -11.861 -16.352 1.00 90.56 310 LYS A N 1
ATOM 2330 C CA . LYS A 1 310 ? -9.251 -10.809 -15.421 1.00 90.56 310 LYS A CA 1
ATOM 2331 C C . LYS A 1 310 ? -8.689 -11.079 -14.035 1.00 90.56 310 LYS A C 1
ATOM 2333 O O . LYS A 1 310 ? -8.735 -12.201 -13.545 1.00 90.56 310 LYS A O 1
ATOM 2338 N N . LEU A 1 311 ? -8.177 -10.024 -13.408 1.00 90.06 311 LEU A N 1
ATOM 2339 C CA . LEU A 1 311 ? -7.822 -10.047 -11.997 1.00 90.06 311 LEU A CA 1
ATOM 2340 C C . LEU A 1 311 ? -9.103 -9.828 -11.185 1.00 90.06 311 LEU A C 1
ATOM 2342 O O . LEU A 1 311 ? -9.788 -8.820 -11.367 1.00 90.06 311 LEU A O 1
ATOM 2346 N N . THR A 1 312 ? -9.446 -10.775 -10.317 1.00 91.19 312 THR A N 1
ATOM 2347 C CA . THR A 1 312 ? -10.610 -10.682 -9.428 1.00 91.19 312 THR A CA 1
ATOM 2348 C C . THR A 1 312 ? -10.128 -10.638 -7.985 1.00 91.19 312 THR A C 1
ATOM 2350 O O . THR A 1 312 ? -9.361 -11.499 -7.567 1.00 91.19 312 THR A O 1
ATOM 2353 N N . ALA A 1 313 ? -10.574 -9.631 -7.233 1.00 92.94 313 ALA A N 1
ATOM 2354 C CA . ALA A 1 313 ? -10.289 -9.496 -5.810 1.00 92.94 313 ALA A CA 1
ATOM 2355 C C . ALA A 1 313 ? -11.543 -9.831 -4.993 1.00 92.94 313 ALA A C 1
ATOM 2357 O O . ALA A 1 313 ? -12.629 -9.335 -5.294 1.00 92.94 313 ALA A O 1
ATOM 2358 N N . ILE A 1 314 ? -11.379 -10.649 -3.953 1.00 91.31 314 ILE A N 1
ATOM 2359 C CA . ILE A 1 314 ? -12.414 -10.943 -2.957 1.00 91.31 314 ILE A CA 1
ATOM 2360 C C . ILE A 1 314 ? -12.069 -10.126 -1.713 1.00 91.31 314 ILE A C 1
ATOM 2362 O O . ILE A 1 314 ? -10.979 -10.263 -1.164 1.00 91.31 314 ILE A O 1
ATOM 2366 N N . MET A 1 315 ? -12.973 -9.246 -1.287 1.00 91.31 315 MET A N 1
ATOM 2367 C CA . MET A 1 315 ? -12.758 -8.351 -0.147 1.00 91.31 315 MET A CA 1
ATOM 2368 C C . MET A 1 315 ? -13.906 -8.480 0.847 1.00 91.31 315 MET A C 1
ATOM 2370 O O . MET A 1 315 ? -15.069 -8.543 0.452 1.00 91.31 315 MET A O 1
ATOM 2374 N N . GLY A 1 316 ? -13.583 -8.463 2.138 1.00 90.75 316 GLY A N 1
ATOM 2375 C CA . GLY A 1 316 ? -14.573 -8.430 3.206 1.00 90.75 316 GLY A CA 1
ATOM 2376 C C . GLY A 1 316 ? -13.935 -8.368 4.598 1.00 90.75 316 GLY A C 1
ATOM 2377 O O . GLY A 1 316 ? -12.722 -8.545 4.730 1.00 90.75 316 GLY A O 1
ATOM 2378 N N . PRO A 1 317 ? -14.727 -8.067 5.643 1.00 87.62 317 PRO A N 1
ATOM 2379 C CA . PRO A 1 317 ? -14.249 -8.009 7.022 1.00 87.62 317 PRO A CA 1
ATOM 2380 C C . PRO A 1 317 ? -13.799 -9.388 7.527 1.00 87.62 317 PRO A C 1
ATOM 2382 O O . PRO A 1 317 ? -14.213 -10.427 7.008 1.00 87.62 317 PRO A O 1
ATOM 2385 N N . SER A 1 318 ? -12.969 -9.411 8.574 1.00 84.75 318 SER A N 1
ATOM 2386 C CA . SER A 1 318 ? -12.504 -10.668 9.177 1.00 84.75 318 SER A CA 1
ATOM 2387 C C . SER A 1 318 ? -13.687 -11.559 9.580 1.00 84.75 318 SER A C 1
ATOM 2389 O O . SER A 1 318 ? -14.608 -11.107 10.260 1.00 84.75 318 SER A O 1
ATOM 2391 N N . GLY A 1 319 ? -13.670 -12.820 9.135 1.00 83.19 319 GLY A N 1
ATOM 2392 C CA . GLY A 1 319 ? -14.720 -13.806 9.418 1.00 83.19 319 GLY A CA 1
ATOM 2393 C C . GLY A 1 319 ? -15.854 -13.907 8.388 1.00 83.19 319 GLY A C 1
ATOM 2394 O O . GLY A 1 319 ? -16.764 -14.702 8.600 1.00 83.19 319 GLY A O 1
ATOM 2395 N N . CYS A 1 320 ? -15.806 -13.170 7.270 1.00 85.75 320 CYS A N 1
ATOM 2396 C CA . CYS A 1 320 ? -16.825 -13.246 6.208 1.00 85.75 320 CYS A CA 1
ATOM 2397 C C . CYS A 1 320 ? -16.666 -14.423 5.220 1.00 85.75 320 CYS A C 1
ATOM 2399 O O . CYS A 1 320 ? -17.439 -14.524 4.271 1.00 85.75 320 CYS A O 1
ATOM 2401 N N . GLY A 1 321 ? -15.680 -15.305 5.424 1.00 80.06 321 GLY A N 1
ATOM 2402 C CA . GLY A 1 321 ? -15.442 -16.454 4.541 1.00 80.06 321 GLY A CA 1
ATOM 2403 C C . GLY A 1 321 ? -14.714 -16.108 3.237 1.00 80.06 321 GLY A C 1
ATOM 2404 O O . GLY A 1 321 ? -14.927 -16.775 2.232 1.00 80.06 321 GLY A O 1
ATOM 2405 N N . SER A 1 322 ? -13.879 -15.062 3.239 1.00 85.00 322 SER A N 1
ATOM 2406 C CA . SER A 1 322 ? -13.046 -14.686 2.087 1.00 85.00 322 SER A CA 1
ATOM 2407 C C . SER A 1 3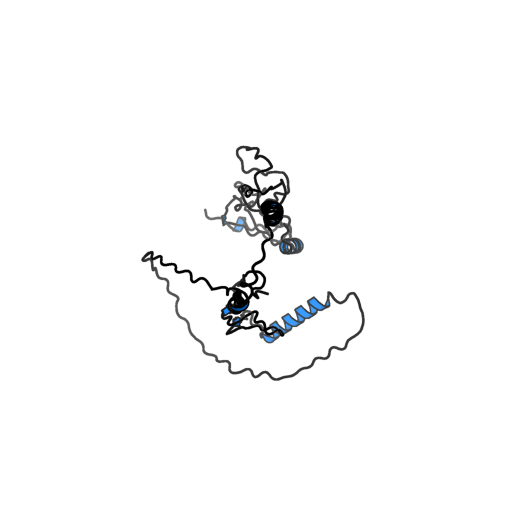22 ? -11.794 -15.556 1.892 1.00 85.00 322 SER A C 1
ATOM 2409 O O . SER A 1 322 ? -11.150 -15.419 0.855 1.00 85.00 322 SER A O 1
ATOM 2411 N N . MET A 1 323 ? -11.418 -16.378 2.885 1.00 70.00 323 MET A N 1
ATOM 2412 C CA . MET A 1 323 ? -10.277 -17.312 2.846 1.00 70.00 323 MET A CA 1
ATOM 2413 C C . MET A 1 323 ? -10.740 -18.761 2.768 1.00 70.00 323 MET A C 1
ATOM 2415 O O . MET A 1 323 ? -11.784 -19.065 3.391 1.00 70.00 323 MET A O 1
#

Mean predicted aligned error: 19.87 Å